Protein AF-R7B626-F1 (afdb_monomer_lite)

Structure (mmCIF, N/CA/C/O backbone):
data_AF-R7B626-F1
#
_entry.id   AF-R7B626-F1
#
loop_
_atom_site.group_PDB
_atom_site.id
_atom_site.type_symbol
_atom_site.label_atom_id
_atom_site.label_alt_id
_atom_site.label_comp_id
_atom_site.label_asym_id
_atom_site.label_entity_id
_atom_site.label_seq_id
_atom_site.pdbx_PDB_ins_code
_atom_site.Cartn_x
_atom_site.Cartn_y
_atom_site.Cartn_z
_atom_site.occupancy
_atom_site.B_iso_or_equiv
_atom_site.auth_seq_id
_atom_site.auth_comp_id
_atom_site.auth_asym_id
_atom_site.auth_atom_id
_atom_site.pdbx_PDB_model_num
ATOM 1 N N . MET A 1 1 ? -6.787 -4.199 -9.554 1.00 74.00 1 MET A N 1
ATOM 2 C CA . MET A 1 1 ? -6.341 -5.009 -10.729 1.00 74.00 1 MET A CA 1
ATOM 3 C C . MET A 1 1 ? -7.216 -6.261 -10.854 1.00 74.00 1 MET A C 1
ATOM 5 O O . MET A 1 1 ? -7.495 -6.873 -9.833 1.00 74.00 1 MET A O 1
ATOM 9 N N . GLU A 1 2 ? -7.706 -6.619 -12.052 1.00 71.50 2 GLU A N 1
ATOM 10 C CA . GLU A 1 2 ? -8.735 -7.679 -12.205 1.00 71.50 2 GLU A CA 1
ATOM 11 C C . GLU A 1 2 ? -8.163 -9.111 -12.246 1.00 71.50 2 GLU A C 1
ATOM 13 O O . GLU A 1 2 ? -8.771 -10.020 -11.692 1.00 71.50 2 GLU A O 1
ATOM 18 N N . TYR A 1 3 ? -6.986 -9.310 -12.854 1.00 79.81 3 TYR A N 1
ATOM 19 C CA . TYR A 1 3 ? -6.334 -10.624 -12.971 1.00 79.81 3 TYR A CA 1
ATOM 20 C C . TYR A 1 3 ? -4.820 -10.512 -12.719 1.00 79.81 3 TYR A C 1
ATOM 22 O O . TYR A 1 3 ? -4.051 -10.476 -13.683 1.00 79.81 3 TYR A O 1
ATOM 30 N N . PRO A 1 4 ? -4.374 -10.410 -11.454 1.00 84.00 4 PRO A N 1
ATOM 31 C CA . PRO A 1 4 ? -2.948 -10.436 -11.132 1.00 84.00 4 PRO A CA 1
ATOM 32 C C . PRO A 1 4 ? -2.311 -11.787 -11.502 1.00 84.00 4 PRO A C 1
ATOM 34 O O . PRO A 1 4 ? -2.936 -12.841 -11.367 1.00 84.00 4 PRO A O 1
ATOM 37 N N . VAL A 1 5 ? -1.061 -11.760 -11.970 1.00 86.81 5 VAL A N 1
ATOM 38 C CA . VAL A 1 5 ? -0.259 -12.950 -12.301 1.00 86.81 5 VAL A CA 1
ATOM 39 C C . VAL A 1 5 ? 0.567 -13.392 -11.098 1.00 86.81 5 VAL A C 1
ATOM 41 O O . VAL A 1 5 ? 0.689 -14.593 -10.852 1.00 86.81 5 VAL A O 1
ATOM 44 N N . TYR A 1 6 ? 1.137 -12.439 -10.355 1.00 89.56 6 TYR A N 1
ATOM 45 C CA . TYR A 1 6 ? 2.066 -12.715 -9.254 1.00 89.56 6 TYR A CA 1
ATOM 46 C C . TYR A 1 6 ? 1.471 -12.465 -7.865 1.00 89.56 6 TYR A C 1
ATOM 48 O O . TYR A 1 6 ? 2.132 -12.719 -6.861 1.00 89.56 6 TYR A O 1
ATOM 56 N N . LEU A 1 7 ? 0.253 -11.937 -7.786 1.00 89.75 7 LEU A N 1
ATOM 57 C CA . LEU A 1 7 ? -0.457 -11.707 -6.532 1.00 89.75 7 LEU A CA 1
ATOM 58 C C . LEU A 1 7 ? -1.731 -12.547 -6.497 1.00 89.75 7 LEU A C 1
ATOM 60 O O . LEU A 1 7 ? -2.385 -12.738 -7.519 1.00 89.75 7 LEU A O 1
ATOM 64 N N . ASP A 1 8 ? -2.120 -13.019 -5.312 1.00 85.81 8 ASP A N 1
ATOM 65 C CA . ASP A 1 8 ? -3.484 -13.503 -5.120 1.00 85.81 8 ASP A CA 1
ATOM 66 C C . ASP A 1 8 ? -4.467 -12.323 -5.006 1.00 85.81 8 ASP A C 1
ATOM 68 O O . ASP A 1 8 ? -4.088 -11.172 -4.759 1.00 85.81 8 ASP A O 1
ATOM 72 N N . GLN A 1 9 ? -5.761 -12.600 -5.193 1.00 83.25 9 GLN A N 1
ATOM 73 C CA . GLN A 1 9 ? -6.781 -11.549 -5.185 1.00 83.25 9 GLN A CA 1
ATOM 74 C C . GLN A 1 9 ? -6.836 -10.807 -3.841 1.00 83.25 9 GLN A C 1
ATOM 76 O O . GLN A 1 9 ? -7.079 -9.604 -3.805 1.00 83.25 9 GLN A O 1
ATOM 81 N N . LYS A 1 10 ? -6.590 -11.521 -2.735 1.00 84.44 10 LYS A N 1
ATOM 82 C CA . LYS A 1 10 ? -6.621 -10.960 -1.380 1.00 84.44 10 LYS A CA 1
ATOM 83 C C . LYS A 1 10 ? -5.509 -9.925 -1.194 1.00 84.44 10 LYS A C 1
ATOM 85 O O . LYS A 1 10 ? -5.777 -8.820 -0.734 1.00 84.44 10 LYS A O 1
ATOM 90 N N . THR A 1 11 ? -4.285 -10.279 -1.567 1.00 85.06 11 THR A N 1
ATOM 91 C CA . THR A 1 11 ? -3.092 -9.430 -1.482 1.00 85.06 11 THR A CA 1
ATOM 92 C C . THR A 1 11 ? -3.218 -8.254 -2.438 1.00 85.06 11 THR A C 1
ATOM 94 O O . THR A 1 11 ? -2.954 -7.123 -2.042 1.00 85.06 11 THR A O 1
ATOM 97 N N . SER A 1 12 ? -3.696 -8.484 -3.666 1.00 87.38 12 SER A N 1
ATOM 98 C CA . SER A 1 12 ? -3.909 -7.398 -4.628 1.00 87.38 12 SER A CA 1
ATOM 99 C C . SER A 1 12 ? -4.905 -6.358 -4.108 1.00 87.38 12 SER A C 1
ATOM 101 O O . SER A 1 12 ? -4.602 -5.168 -4.127 1.00 87.38 12 SER A O 1
ATOM 103 N N . SER A 1 13 ? -6.052 -6.788 -3.570 1.00 83.75 13 SER A N 1
ATOM 104 C CA . SER A 1 13 ? -7.040 -5.866 -2.994 1.00 83.75 13 SER A CA 1
ATOM 105 C C . SER A 1 13 ? -6.537 -5.150 -1.738 1.00 83.75 13 SER A C 1
ATOM 107 O O . SER A 1 13 ? -6.860 -3.984 -1.539 1.00 83.75 13 SER A O 1
ATOM 109 N N . ALA A 1 14 ? -5.740 -5.812 -0.895 1.00 84.94 14 ALA A N 1
ATOM 110 C CA . ALA A 1 14 ? -5.172 -5.183 0.297 1.00 84.94 14 ALA A CA 1
ATOM 111 C C . ALA A 1 14 ? -4.177 -4.058 -0.044 1.00 84.94 14 ALA A C 1
ATOM 113 O O . ALA A 1 14 ? -4.107 -3.062 0.671 1.00 84.94 14 ALA A O 1
ATOM 114 N N . LEU A 1 15 ? -3.435 -4.206 -1.145 1.00 87.12 15 LEU A N 1
ATOM 115 C CA . LEU A 1 15 ? -2.397 -3.263 -1.567 1.00 87.12 15 LEU A CA 1
ATOM 116 C C . LEU A 1 15 ? -2.894 -2.166 -2.521 1.00 87.12 15 LEU A C 1
ATOM 118 O O . LEU A 1 15 ? -2.132 -1.256 -2.835 1.00 87.12 15 LEU A O 1
ATOM 122 N N . GLU A 1 16 ? -4.144 -2.218 -2.984 1.00 85.31 16 GLU A N 1
ATOM 123 C CA . GLU A 1 16 ? -4.683 -1.277 -3.984 1.00 85.31 16 GLU A CA 1
ATOM 124 C C . GLU A 1 16 ? -4.713 0.184 -3.494 1.00 85.31 16 GLU A C 1
ATOM 126 O O . GLU A 1 16 ? -4.602 1.110 -4.294 1.00 85.31 16 GLU A O 1
ATOM 131 N N . PHE A 1 17 ? -4.811 0.400 -2.178 1.00 81.19 17 PHE A N 1
ATOM 132 C CA . PHE A 1 17 ? -4.811 1.737 -1.565 1.00 81.19 17 PHE A CA 1
ATOM 133 C C . PHE A 1 17 ? -3.463 2.139 -0.954 1.00 81.19 17 PHE A C 1
ATOM 135 O O . PHE A 1 17 ? -3.308 3.270 -0.489 1.00 81.19 17 PHE A O 1
ATOM 142 N N . GLU A 1 18 ? -2.488 1.231 -0.938 1.00 85.00 18 GLU A N 1
ATOM 143 C CA . GLU A 1 18 ? -1.123 1.548 -0.536 1.00 85.00 18 GLU A CA 1
ATOM 144 C C . GLU A 1 18 ? -0.355 2.093 -1.746 1.00 85.00 18 GLU A C 1
ATOM 146 O O . GLU A 1 18 ? -0.545 1.660 -2.879 1.00 85.00 18 GLU A O 1
ATOM 151 N N . ALA A 1 19 ? 0.543 3.047 -1.515 1.00 85.50 19 ALA A N 1
ATOM 152 C CA . ALA A 1 19 ? 1.472 3.530 -2.527 1.00 85.50 19 ALA A CA 1
ATOM 153 C C . ALA A 1 19 ? 2.897 3.441 -1.985 1.00 85.50 19 ALA A C 1
ATOM 155 O O . ALA A 1 19 ? 3.141 3.695 -0.802 1.00 85.50 19 ALA A O 1
ATOM 156 N N . LEU A 1 20 ? 3.862 3.136 -2.855 1.00 87.50 20 LEU A N 1
ATOM 157 C CA . LEU A 1 20 ? 5.262 3.244 -2.459 1.00 87.50 20 LEU A CA 1
ATOM 158 C C . LEU A 1 20 ? 5.612 4.696 -2.152 1.00 87.50 20 LEU A C 1
ATOM 160 O O . LEU A 1 20 ? 5.227 5.619 -2.872 1.00 87.50 20 LEU A O 1
ATOM 164 N N . SER A 1 21 ? 6.437 4.893 -1.123 1.00 88.25 21 SER A N 1
ATOM 165 C CA . SER A 1 21 ? 7.027 6.207 -0.885 1.00 88.25 21 SER A CA 1
ATOM 166 C C . SER A 1 21 ? 7.795 6.686 -2.122 1.00 88.25 21 SER A C 1
ATOM 168 O O . SER A 1 21 ? 8.499 5.915 -2.783 1.00 88.25 21 SER A O 1
ATOM 170 N N . ASP A 1 22 ? 7.725 7.988 -2.396 1.00 88.50 22 ASP A N 1
ATOM 171 C CA . ASP A 1 22 ? 8.439 8.633 -3.502 1.00 88.50 22 ASP A CA 1
ATOM 172 C C . ASP A 1 22 ? 9.925 8.247 -3.557 1.00 88.50 22 ASP A C 1
ATOM 174 O O . ASP A 1 22 ? 10.489 7.985 -4.621 1.00 88.50 22 ASP A O 1
ATOM 178 N N . GLY A 1 23 ? 10.563 8.196 -2.384 1.00 88.62 23 GLY A N 1
ATOM 179 C CA . GLY A 1 23 ? 11.963 7.816 -2.248 1.00 88.62 23 GLY A CA 1
ATOM 180 C C . GLY A 1 23 ? 12.225 6.373 -2.677 1.00 88.62 23 GLY A C 1
ATOM 181 O O . GLY A 1 23 ? 13.192 6.128 -3.401 1.00 88.62 23 GLY A O 1
ATOM 182 N N . ALA A 1 24 ? 11.363 5.435 -2.275 1.00 89.81 24 ALA A N 1
ATOM 183 C CA . ALA A 1 24 ? 11.472 4.031 -2.662 1.00 89.81 24 ALA A CA 1
ATOM 184 C C . ALA A 1 24 ? 11.232 3.845 -4.166 1.00 89.81 24 ALA A C 1
ATOM 186 O O . ALA A 1 24 ? 12.047 3.211 -4.836 1.00 89.81 24 ALA A O 1
ATOM 187 N N . ALA A 1 25 ? 10.192 4.477 -4.716 1.00 93.31 25 ALA A N 1
ATOM 188 C CA . ALA A 1 25 ? 9.870 4.408 -6.138 1.00 93.31 25 ALA A CA 1
ATOM 189 C C . ALA A 1 25 ? 11.007 4.957 -7.023 1.00 93.31 25 ALA A C 1
ATOM 191 O O . ALA A 1 25 ? 11.423 4.305 -7.985 1.00 93.31 25 ALA A O 1
ATOM 192 N N . ILE A 1 26 ? 11.578 6.120 -6.670 1.00 92.19 26 ILE A N 1
ATOM 193 C CA . ILE A 1 26 ? 12.744 6.681 -7.377 1.00 92.19 26 ILE A CA 1
ATOM 194 C C . ILE A 1 26 ? 13.951 5.750 -7.264 1.00 92.19 26 ILE A C 1
ATOM 196 O O . ILE A 1 26 ? 14.670 5.543 -8.246 1.00 92.19 26 ILE A O 1
ATOM 200 N N . TYR A 1 27 ? 14.221 5.234 -6.063 1.00 91.88 27 TYR A N 1
ATOM 201 C CA . TYR A 1 27 ? 15.372 4.369 -5.837 1.00 91.88 27 TYR A CA 1
ATOM 202 C C . TYR A 1 27 ? 15.273 3.095 -6.682 1.00 91.88 27 TYR A C 1
ATOM 204 O O . TYR A 1 27 ? 16.246 2.750 -7.354 1.00 91.88 27 TYR A O 1
ATOM 212 N N . LEU A 1 28 ? 14.102 2.449 -6.719 1.00 93.12 28 LEU A N 1
ATOM 213 C CA . LEU A 1 28 ? 13.846 1.271 -7.550 1.00 93.12 28 LEU A CA 1
ATOM 214 C C . LEU A 1 28 ? 14.061 1.555 -9.031 1.00 93.12 28 LEU A C 1
ATOM 216 O O . LEU A 1 28 ? 14.835 0.851 -9.678 1.00 93.12 28 LEU A O 1
ATOM 220 N N . ALA A 1 29 ? 13.445 2.619 -9.553 1.00 95.12 29 ALA A N 1
ATOM 221 C CA . ALA A 1 29 ? 13.584 2.993 -10.956 1.00 95.12 29 ALA A CA 1
ATOM 222 C C . ALA A 1 29 ? 15.058 3.229 -11.336 1.00 95.12 29 ALA A C 1
ATOM 224 O O . ALA A 1 29 ? 15.533 2.751 -12.367 1.00 95.12 29 ALA A O 1
ATOM 225 N N . ARG A 1 30 ? 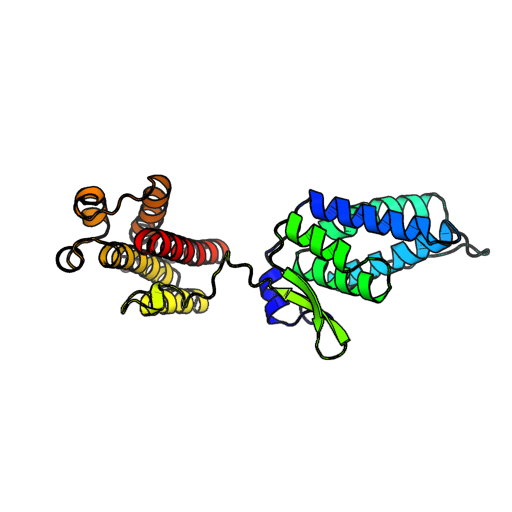15.818 3.918 -10.472 1.00 93.56 30 ARG A N 1
ATOM 226 C CA . ARG A 1 30 ? 17.250 4.178 -10.687 1.00 93.56 30 ARG A CA 1
ATOM 227 C C . ARG A 1 30 ? 18.100 2.920 -10.588 1.00 93.56 30 ARG A C 1
ATOM 229 O O . ARG A 1 30 ? 19.002 2.750 -11.404 1.00 93.56 30 ARG A O 1
ATOM 236 N N . LYS A 1 31 ? 17.830 2.054 -9.610 1.00 92.88 31 LYS A N 1
ATOM 237 C CA . LYS A 1 31 ? 18.545 0.787 -9.441 1.00 92.88 31 LYS A CA 1
ATOM 238 C C . LYS A 1 31 ? 18.338 -0.107 -10.657 1.00 92.88 31 LYS A C 1
ATOM 240 O O . LYS A 1 31 ? 19.312 -0.558 -11.246 1.00 92.88 31 LYS A O 1
ATOM 245 N N . LEU A 1 32 ? 17.092 -0.254 -11.095 1.00 95.19 32 LEU A N 1
ATOM 246 C CA . LEU A 1 32 ? 16.732 -1.008 -12.288 1.00 95.19 32 LEU A CA 1
ATOM 247 C C . LEU A 1 32 ? 17.399 -0.439 -13.550 1.00 95.19 32 LEU A C 1
ATOM 249 O O . LEU A 1 32 ? 18.033 -1.170 -14.310 1.00 95.19 32 LEU A O 1
ATOM 253 N N . ALA A 1 33 ? 17.345 0.882 -13.747 1.00 95.12 33 ALA A N 1
ATOM 254 C CA . ALA A 1 33 ? 18.009 1.536 -14.874 1.00 95.12 33 ALA A CA 1
ATOM 255 C C . ALA A 1 33 ? 19.534 1.327 -14.857 1.00 95.12 33 ALA A C 1
ATOM 257 O O . ALA A 1 33 ? 20.139 1.127 -15.916 1.00 95.12 33 ALA A O 1
ATOM 258 N N . ALA A 1 34 ? 20.155 1.352 -13.674 1.00 93.75 34 ALA A N 1
ATOM 259 C CA . ALA A 1 34 ? 21.578 1.086 -13.504 1.00 93.75 34 ALA A CA 1
ATOM 260 C C . ALA A 1 34 ? 21.920 -0.375 -13.833 1.00 93.75 34 ALA A C 1
ATOM 262 O O . ALA A 1 34 ? 22.860 -0.605 -14.595 1.00 93.75 34 ALA A O 1
ATOM 263 N N . THR A 1 35 ? 21.133 -1.345 -13.352 1.00 94.31 35 THR A N 1
ATOM 264 C CA . THR A 1 35 ? 21.308 -2.772 -13.670 1.00 94.31 35 THR A CA 1
ATOM 265 C C . THR A 1 35 ? 21.212 -3.023 -15.170 1.00 94.31 35 THR A C 1
ATOM 267 O O . THR A 1 35 ? 22.110 -3.634 -15.757 1.00 94.31 35 THR A O 1
ATOM 270 N N . ILE A 1 36 ? 20.174 -2.489 -15.823 1.00 95.81 36 ILE A N 1
ATOM 271 C CA . ILE A 1 36 ? 19.988 -2.618 -17.273 1.00 95.81 36 ILE A CA 1
ATOM 272 C C . ILE A 1 36 ? 21.184 -2.021 -18.014 1.00 95.81 36 ILE A C 1
ATOM 274 O O . ILE A 1 36 ? 21.704 -2.640 -18.940 1.00 95.81 36 ILE A O 1
ATOM 278 N N . SER A 1 37 ? 21.642 -0.836 -17.609 1.00 93.19 37 SER A N 1
ATOM 279 C CA . SER A 1 37 ? 22.765 -0.156 -18.264 1.00 93.19 37 SER A CA 1
ATOM 280 C C . SER A 1 37 ? 24.080 -0.920 -18.090 1.00 93.19 37 SER A C 1
ATOM 282 O O . SER A 1 37 ? 24.839 -1.042 -19.044 1.00 93.19 37 SER A O 1
ATOM 284 N N . ALA A 1 38 ? 24.332 -1.477 -16.903 1.00 92.88 38 ALA A N 1
ATOM 285 C CA . ALA A 1 38 ? 25.552 -2.222 -16.597 1.00 92.88 38 ALA A CA 1
ATOM 286 C C . ALA A 1 38 ? 25.628 -3.583 -17.307 1.00 92.88 38 ALA A C 1
ATOM 288 O O . ALA A 1 38 ? 26.716 -4.054 -17.629 1.00 92.88 38 ALA A O 1
ATOM 289 N N . THR A 1 39 ? 24.481 -4.221 -17.544 1.00 93.38 39 THR A N 1
ATOM 290 C CA . THR A 1 39 ? 24.407 -5.575 -18.120 1.00 93.38 39 THR A CA 1
ATOM 291 C C . THR A 1 39 ? 24.089 -5.589 -19.616 1.00 93.38 39 THR A C 1
ATOM 293 O O . THR A 1 39 ? 24.114 -6.647 -20.242 1.00 93.38 39 THR A O 1
ATOM 296 N N . SER A 1 40 ? 23.775 -4.439 -20.216 1.00 94.38 40 SER A N 1
ATOM 297 C CA . SER A 1 40 ? 23.480 -4.346 -21.648 1.00 94.38 40 SER A CA 1
ATOM 298 C C . SER A 1 40 ? 24.747 -4.185 -22.481 1.00 94.38 40 SER A C 1
ATOM 300 O O . SER A 1 40 ? 25.622 -3.388 -22.165 1.00 94.38 40 SER A O 1
ATOM 302 N N . SER A 1 41 ? 24.811 -4.891 -23.611 1.00 92.50 41 SER A N 1
ATOM 303 C CA . SER A 1 41 ? 25.940 -4.813 -24.550 1.00 92.50 41 SER A CA 1
ATOM 304 C C . SER A 1 41 ? 25.994 -3.506 -25.350 1.00 92.50 41 SER A C 1
ATOM 306 O O . SER A 1 41 ? 27.030 -3.171 -25.919 1.00 92.50 41 SER A O 1
ATOM 308 N N . SER A 1 42 ? 24.881 -2.773 -25.422 1.00 93.31 42 SER A N 1
ATOM 309 C CA . SER A 1 42 ? 24.778 -1.483 -26.101 1.00 93.31 42 SER A CA 1
ATOM 310 C C . SER A 1 42 ? 23.617 -0.656 -25.550 1.00 93.31 42 SER A C 1
ATOM 312 O O . SER A 1 42 ? 22.709 -1.189 -24.904 1.00 93.31 42 SER A O 1
ATOM 314 N N . VAL A 1 43 ? 23.603 0.638 -25.879 1.00 91.94 43 VAL A N 1
ATOM 315 C CA . VAL A 1 43 ? 22.491 1.547 -25.553 1.00 91.94 43 VAL A CA 1
ATOM 316 C C . VAL A 1 43 ? 21.175 1.048 -26.158 1.00 91.94 43 VAL A C 1
ATOM 318 O O . VAL A 1 43 ? 20.149 1.059 -25.487 1.00 91.94 43 VAL A O 1
ATOM 321 N N . TYR A 1 44 ? 21.198 0.501 -27.376 1.00 94.00 44 TYR A N 1
ATOM 322 C CA . TYR A 1 44 ? 20.005 -0.061 -28.020 1.00 94.00 44 TYR A CA 1
ATOM 323 C C . TYR A 1 44 ? 19.499 -1.335 -27.329 1.00 94.00 44 TYR A C 1
ATOM 325 O O . TYR A 1 44 ? 18.294 -1.580 -27.267 1.00 94.00 44 TYR A O 1
ATOM 333 N N . SER A 1 45 ? 20.400 -2.152 -26.774 1.00 93.00 45 SER A N 1
ATOM 334 C CA . SER A 1 45 ? 20.005 -3.294 -25.943 1.00 93.00 45 SER A CA 1
ATOM 335 C C . SER A 1 45 ? 19.366 -2.840 -24.630 1.00 93.00 45 SER A C 1
ATOM 337 O O . SER A 1 45 ? 18.355 -3.410 -24.222 1.00 93.00 45 SER A O 1
ATOM 339 N N . ALA A 1 46 ? 19.921 -1.803 -23.996 1.00 95.12 46 ALA A N 1
ATOM 340 C CA . ALA A 1 46 ? 19.341 -1.207 -22.797 1.00 95.12 46 ALA A CA 1
ATOM 341 C C . ALA A 1 46 ? 17.951 -0.619 -23.083 1.00 95.12 46 ALA A C 1
ATOM 343 O O . ALA A 1 46 ? 17.020 -0.856 -22.316 1.00 95.12 46 ALA A O 1
ATOM 344 N N . LEU A 1 47 ? 17.791 0.073 -24.216 1.00 96.44 47 LEU A N 1
ATOM 345 C CA . LEU A 1 47 ? 16.521 0.652 -24.654 1.00 96.44 47 LEU A CA 1
ATOM 346 C C . LEU A 1 47 ? 15.430 -0.410 -24.810 1.00 96.44 47 LEU A C 1
ATOM 348 O O . LEU A 1 47 ? 14.355 -0.274 -24.238 1.00 96.44 47 LEU A O 1
ATOM 352 N N . ARG A 1 48 ? 15.720 -1.511 -25.518 1.00 95.12 48 ARG A N 1
ATOM 353 C CA . ARG A 1 48 ? 14.757 -2.611 -25.703 1.00 95.12 48 ARG A CA 1
ATOM 354 C C . ARG A 1 48 ? 14.305 -3.225 -24.377 1.00 95.12 48 ARG A C 1
ATOM 356 O O . ARG A 1 48 ? 13.127 -3.538 -24.223 1.00 95.12 48 ARG A O 1
ATOM 363 N N . ARG A 1 49 ? 15.223 -3.384 -23.418 1.00 96.12 49 ARG A N 1
ATOM 364 C CA . ARG A 1 49 ? 14.907 -3.896 -22.072 1.00 96.12 49 ARG A CA 1
ATOM 365 C C . ARG A 1 49 ? 14.046 -2.909 -21.288 1.00 96.12 49 ARG A C 1
ATOM 367 O O . ARG A 1 49 ? 13.036 -3.317 -20.725 1.00 96.12 49 ARG A O 1
ATOM 374 N N . LYS A 1 50 ? 14.376 -1.613 -21.330 1.00 96.75 50 LYS A N 1
ATOM 375 C CA . LYS A 1 50 ? 13.550 -0.553 -20.730 1.00 96.75 50 LYS A CA 1
ATOM 376 C C . LYS A 1 50 ? 12.144 -0.526 -21.328 1.00 96.75 50 LYS A C 1
ATOM 378 O O . LYS A 1 50 ? 11.181 -0.528 -20.572 1.00 96.75 50 LYS A O 1
ATOM 383 N N . ASN A 1 51 ? 12.024 -0.585 -22.656 1.00 96.75 51 ASN A N 1
ATOM 384 C CA . ASN A 1 51 ? 10.736 -0.618 -23.350 1.00 96.75 51 ASN A CA 1
ATOM 385 C C . ASN A 1 51 ? 9.891 -1.836 -22.947 1.00 96.75 51 ASN A C 1
ATOM 387 O O . ASN A 1 51 ? 8.699 -1.705 -22.705 1.00 96.75 51 ASN A O 1
ATOM 391 N N . ARG A 1 52 ? 10.509 -3.019 -22.820 1.00 96.38 52 ARG A N 1
ATOM 392 C CA . ARG A 1 52 ? 9.814 -4.229 -22.357 1.00 96.38 52 ARG A CA 1
ATOM 393 C C . ARG A 1 52 ? 9.166 -4.022 -20.983 1.00 96.38 52 ARG A C 1
ATOM 395 O O . ARG A 1 52 ? 8.000 -4.349 -20.817 1.00 96.38 52 ARG A O 1
ATOM 402 N N . ILE A 1 53 ? 9.908 -3.470 -20.025 1.00 97.12 53 ILE A N 1
ATOM 403 C CA . ILE A 1 53 ? 9.411 -3.249 -18.658 1.00 97.12 53 ILE A CA 1
ATOM 404 C C . ILE A 1 53 ? 8.390 -2.099 -18.622 1.00 97.12 53 ILE A C 1
ATOM 406 O O . ILE A 1 53 ? 7.394 -2.192 -17.912 1.00 97.12 53 ILE A O 1
ATOM 410 N N . LEU A 1 54 ? 8.589 -1.037 -19.413 1.00 96.50 54 LEU A N 1
ATOM 411 C CA . LEU A 1 54 ? 7.597 0.036 -19.563 1.00 96.50 54 LEU A CA 1
ATOM 412 C C . LEU A 1 54 ? 6.271 -0.494 -20.101 1.00 96.50 54 LEU A C 1
ATOM 414 O O . LEU A 1 54 ? 5.225 -0.188 -19.542 1.00 96.50 54 LEU A O 1
ATOM 418 N N . ASN A 1 55 ? 6.317 -1.332 -21.134 1.00 96.12 55 ASN A N 1
ATOM 419 C CA . ASN A 1 55 ? 5.118 -1.953 -21.680 1.00 96.12 55 ASN A CA 1
ATOM 420 C C . ASN A 1 55 ? 4.431 -2.867 -20.671 1.00 96.12 55 ASN A C 1
ATOM 422 O O . ASN A 1 55 ? 3.209 -2.866 -20.621 1.00 96.12 55 ASN A O 1
ATOM 426 N N . GLU A 1 56 ? 5.184 -3.587 -19.838 1.00 95.88 56 GLU A N 1
ATOM 427 C CA . GLU A 1 56 ? 4.599 -4.355 -18.736 1.00 95.88 56 GLU A CA 1
ATOM 428 C C . GLU A 1 56 ? 3.856 -3.441 -17.750 1.00 95.88 56 GLU A C 1
ATOM 430 O O . GLU A 1 56 ? 2.708 -3.694 -17.402 1.00 95.88 56 GLU A O 1
ATOM 435 N N . SER A 1 57 ? 4.466 -2.313 -17.372 1.00 95.25 57 SER A N 1
ATOM 436 C CA . SER A 1 57 ? 3.817 -1.300 -16.532 1.00 95.25 57 SER A CA 1
ATOM 437 C C . SER A 1 57 ? 2.552 -0.721 -17.182 1.00 95.25 57 SER A C 1
ATOM 439 O O . SER A 1 57 ? 1.554 -0.504 -16.496 1.00 95.25 57 SER A O 1
ATOM 441 N N . PHE A 1 58 ? 2.558 -0.491 -18.499 1.00 94.00 58 PHE A N 1
ATOM 442 C CA . PHE A 1 58 ? 1.370 -0.047 -19.232 1.00 94.00 58 PHE A CA 1
ATOM 443 C C . PHE A 1 58 ? 0.272 -1.111 -19.230 1.00 94.00 58 PHE A C 1
ATOM 445 O O . PHE A 1 58 ? -0.875 -0.781 -18.945 1.00 94.00 58 PHE A O 1
ATOM 452 N N . LEU A 1 59 ? 0.613 -2.381 -19.457 1.00 93.25 59 LEU A N 1
ATOM 453 C CA . LEU A 1 59 ? -0.347 -3.487 -19.417 1.00 93.25 59 LEU A CA 1
ATOM 454 C C . LEU A 1 59 ? -0.997 -3.633 -18.037 1.00 93.25 59 LEU A C 1
ATOM 456 O O . LEU A 1 59 ? -2.218 -3.737 -17.960 1.00 93.25 59 LEU A O 1
ATOM 460 N N . ILE A 1 60 ? -0.211 -3.550 -16.959 1.00 93.12 60 ILE A N 1
ATOM 461 C CA . ILE A 1 60 ? -0.714 -3.586 -15.574 1.00 93.12 60 ILE A CA 1
ATOM 462 C C . ILE A 1 60 ? -1.751 -2.474 -15.322 1.00 93.12 60 ILE A C 1
ATOM 464 O O . ILE A 1 60 ? -2.738 -2.687 -14.618 1.00 93.12 60 ILE A O 1
ATOM 468 N N . LYS A 1 61 ? -1.569 -1.300 -15.940 1.00 90.50 61 LYS A N 1
ATOM 469 C CA . LYS A 1 61 ? -2.491 -0.154 -15.853 1.00 90.50 61 LYS A CA 1
ATOM 470 C C . LYS A 1 61 ? -3.625 -0.174 -16.888 1.00 90.50 61 LYS A C 1
ATOM 472 O O . LYS A 1 61 ? -4.399 0.779 -16.945 1.00 90.50 61 LYS A O 1
ATOM 477 N N . ASN A 1 62 ? -3.738 -1.220 -17.712 1.00 90.06 62 ASN A N 1
ATOM 478 C CA . ASN A 1 62 ? -4.640 -1.276 -18.871 1.00 90.06 62 ASN A CA 1
ATOM 479 C C . ASN A 1 62 ? -4.435 -0.125 -19.882 1.00 90.06 62 ASN A C 1
ATOM 481 O O . ASN A 1 62 ? -5.373 0.328 -20.541 1.00 90.06 62 ASN A O 1
ATOM 485 N N . GLU A 1 63 ? -3.203 0.358 -20.019 1.00 92.12 63 GLU A N 1
ATOM 486 C CA . GLU A 1 63 ? -2.804 1.356 -21.009 1.00 92.12 63 GLU A CA 1
ATOM 487 C C . GLU A 1 63 ? -2.335 0.695 -22.316 1.00 92.12 63 GLU A C 1
ATOM 489 O O . GLU A 1 63 ? -2.000 -0.489 -22.380 1.00 92.12 63 GLU A O 1
ATOM 494 N N . SER A 1 64 ? -2.303 1.478 -23.397 1.00 92.94 64 SER A N 1
ATOM 495 C CA . SER A 1 64 ? -1.754 1.009 -24.672 1.00 92.94 64 SER A CA 1
ATOM 496 C C . SER A 1 64 ? -0.238 0.852 -24.585 1.00 92.94 64 SER A C 1
ATOM 498 O O . SER A 1 64 ? 0.456 1.746 -24.103 1.00 92.94 64 SER A O 1
ATOM 500 N N . ILE A 1 65 ? 0.278 -0.263 -25.103 1.00 94.12 65 ILE A N 1
ATOM 501 C CA . ILE A 1 65 ? 1.722 -0.489 -25.193 1.00 94.12 65 ILE A CA 1
ATOM 502 C C . ILE A 1 65 ? 2.381 0.476 -26.181 1.00 94.12 65 ILE A C 1
ATOM 504 O O . ILE A 1 65 ? 1.771 0.914 -27.159 1.00 94.12 65 ILE A O 1
ATOM 508 N N . TYR A 1 66 ? 3.663 0.736 -25.960 1.00 94.81 66 TYR A N 1
ATOM 509 C CA . TYR A 1 66 ? 4.512 1.473 -26.876 1.00 94.81 66 TYR A CA 1
ATOM 510 C C . TYR A 1 66 ? 5.250 0.516 -27.821 1.00 94.81 66 TYR A C 1
ATOM 512 O O . TYR A 1 66 ? 5.951 -0.412 -27.397 1.00 94.81 66 TYR A O 1
ATOM 520 N N . VAL A 1 67 ? 5.090 0.728 -29.126 1.00 93.88 67 VAL A N 1
ATOM 521 C CA . VAL A 1 67 ? 5.807 -0.039 -30.149 1.00 93.88 67 VAL A CA 1
ATOM 522 C C . VAL A 1 67 ? 7.095 0.697 -30.479 1.00 93.88 67 VAL A C 1
ATOM 524 O O . VAL A 1 67 ? 7.071 1.791 -31.030 1.00 93.88 67 VAL A O 1
ATOM 527 N N . LEU A 1 68 ? 8.222 0.078 -30.139 1.00 92.94 68 LEU A N 1
ATOM 528 C CA . LEU A 1 68 ? 9.536 0.637 -30.416 1.00 92.94 68 LEU A CA 1
ATOM 529 C C . LEU A 1 68 ? 9.893 0.424 -31.895 1.00 92.94 68 LEU A C 1
ATOM 531 O O . LEU A 1 68 ? 10.160 -0.705 -32.314 1.00 92.94 68 LEU A O 1
ATOM 535 N N . GLU A 1 69 ? 9.904 1.504 -32.673 1.00 91.38 69 GLU A N 1
ATOM 536 C CA . GLU A 1 69 ? 10.235 1.480 -34.099 1.00 91.38 69 GLU A CA 1
ATOM 537 C C . GLU A 1 69 ? 11.722 1.782 -34.325 1.00 91.38 69 GLU A C 1
ATOM 539 O O . GLU A 1 69 ? 12.250 2.798 -33.874 1.00 91.38 69 GLU A O 1
ATOM 544 N N . SER A 1 70 ? 12.411 0.877 -35.020 1.00 91.50 70 SER A N 1
ATOM 545 C CA . SER A 1 70 ? 13.807 1.058 -35.421 1.00 91.50 70 SER A CA 1
ATOM 546 C C . SER A 1 70 ? 13.913 1.600 -36.839 1.00 91.50 70 SER A C 1
ATOM 548 O O . SER A 1 70 ? 13.041 1.360 -37.678 1.00 91.50 70 SER A O 1
ATOM 550 N N . ASP A 1 71 ? 15.037 2.235 -37.151 1.00 90.12 71 ASP A N 1
ATOM 551 C CA . ASP A 1 71 ? 15.363 2.573 -38.531 1.00 90.12 71 ASP A CA 1
ATOM 552 C C . ASP A 1 71 ? 15.729 1.333 -39.380 1.00 90.12 71 ASP A C 1
ATOM 554 O O . ASP A 1 71 ? 15.684 0.182 -38.932 1.00 90.12 71 ASP A O 1
ATOM 558 N N . SER A 1 72 ? 16.107 1.563 -40.642 1.00 89.00 72 SER A N 1
ATOM 559 C CA . SER A 1 72 ? 16.484 0.499 -41.588 1.00 89.00 72 SER A CA 1
ATOM 560 C C . SER A 1 72 ? 17.729 -0.302 -41.185 1.00 89.00 72 SER A C 1
ATOM 562 O O . SER A 1 72 ? 17.993 -1.345 -41.783 1.00 89.00 72 SER A O 1
ATOM 564 N N . TRP A 1 73 ? 18.489 0.168 -40.197 1.00 86.38 73 TRP A N 1
ATOM 565 C CA . TRP A 1 73 ? 19.688 -0.473 -39.663 1.00 86.38 73 TRP A CA 1
ATOM 566 C C . TRP A 1 73 ? 19.444 -1.112 -38.289 1.00 86.38 73 TRP A C 1
ATOM 568 O O . TRP A 1 73 ? 20.344 -1.748 -37.740 1.00 86.38 73 TRP A O 1
ATOM 578 N N . GLY A 1 74 ? 18.222 -1.011 -37.755 1.00 84.56 74 GLY A N 1
ATOM 579 C CA . GLY A 1 74 ? 17.879 -1.514 -36.427 1.00 84.56 74 GLY A CA 1
ATOM 580 C C . GLY A 1 74 ? 18.347 -0.599 -35.290 1.00 84.56 74 GLY A C 1
ATOM 581 O O . GLY A 1 74 ? 18.453 -1.057 -34.147 1.00 84.56 74 GLY A O 1
ATOM 582 N N . GLU A 1 75 ? 18.653 0.662 -35.601 1.00 90.62 75 GLU A N 1
ATOM 583 C CA . GLU A 1 75 ? 19.074 1.689 -34.653 1.00 90.62 75 GLU A CA 1
ATOM 584 C C . GLU A 1 75 ? 17.898 2.563 -34.199 1.00 90.62 75 GLU A C 1
ATOM 586 O O . GLU A 1 75 ? 16.816 2.555 -34.792 1.00 90.62 75 GLU A O 1
ATOM 591 N N . TYR A 1 76 ? 18.119 3.309 -33.115 1.00 94.19 76 TYR A N 1
ATOM 592 C CA . TYR A 1 76 ? 17.122 4.187 -32.506 1.00 94.19 76 TYR A CA 1
ATOM 593 C C . TYR A 1 76 ? 17.677 5.600 -32.380 1.00 94.19 76 TYR A C 1
ATOM 595 O O . TYR A 1 76 ? 18.866 5.782 -32.106 1.00 94.19 76 TYR A O 1
ATOM 603 N N . SER A 1 77 ? 16.813 6.599 -32.556 1.00 93.50 77 SER A N 1
ATOM 604 C CA . SER A 1 77 ? 17.218 7.998 -32.451 1.00 93.50 77 SER A CA 1
ATOM 605 C C . SER A 1 77 ? 17.606 8.373 -31.017 1.00 93.50 77 SER A C 1
ATOM 607 O O . SER A 1 77 ? 17.221 7.724 -30.039 1.00 93.50 77 SER A O 1
ATOM 609 N N . ALA A 1 78 ? 18.379 9.450 -30.877 1.00 92.69 78 ALA A N 1
ATOM 610 C CA . ALA A 1 78 ? 18.751 9.964 -29.563 1.00 92.69 78 ALA A CA 1
ATOM 611 C C . ALA A 1 78 ? 17.521 10.456 -28.781 1.00 92.69 78 ALA A C 1
ATOM 613 O O . ALA A 1 78 ? 17.464 10.310 -27.560 1.00 92.69 78 ALA A O 1
ATOM 614 N N . GLU A 1 79 ? 16.530 11.001 -29.486 1.00 94.25 79 GLU A N 1
ATOM 615 C CA . GLU A 1 79 ? 15.250 11.437 -28.936 1.00 94.25 79 GLU A CA 1
ATOM 616 C C . GLU A 1 79 ? 14.475 10.260 -28.336 1.00 94.25 79 GLU A C 1
ATOM 618 O O . GLU A 1 79 ? 13.956 10.373 -27.225 1.00 94.25 79 GLU A O 1
ATOM 623 N N . GLU A 1 80 ? 14.469 9.117 -29.026 1.00 94.50 80 GLU A N 1
ATOM 624 C CA . GLU A 1 80 ? 13.802 7.895 -28.575 1.00 94.50 80 GLU A CA 1
ATOM 625 C C . GLU A 1 80 ? 14.402 7.383 -27.262 1.00 94.50 80 GLU A C 1
ATOM 627 O O . GLU A 1 80 ? 13.690 7.043 -26.313 1.00 94.50 80 GLU A O 1
ATOM 632 N N . ILE A 1 81 ? 15.736 7.384 -27.189 1.00 94.25 81 ILE A N 1
ATOM 633 C CA . ILE A 1 81 ? 16.487 6.978 -25.999 1.00 94.25 81 ILE A CA 1
ATOM 634 C C . ILE A 1 81 ? 16.203 7.932 -24.833 1.00 94.25 81 ILE A C 1
ATOM 636 O O . ILE A 1 81 ? 15.912 7.484 -23.723 1.00 94.25 81 ILE A O 1
ATOM 640 N N . ALA A 1 82 ? 16.248 9.244 -25.078 1.00 93.94 82 ALA A N 1
ATOM 641 C CA . ALA A 1 82 ? 16.023 10.256 -24.050 1.00 93.94 82 ALA A CA 1
ATOM 642 C C . ALA A 1 82 ? 14.588 10.228 -23.497 1.00 93.94 82 ALA A C 1
ATOM 644 O O . ALA A 1 82 ? 14.384 10.400 -22.289 1.00 93.94 82 ALA A O 1
ATOM 645 N N . TRP A 1 83 ? 13.594 9.994 -24.360 1.00 95.00 83 TRP A N 1
ATOM 646 C CA . TRP A 1 83 ? 12.204 9.833 -23.940 1.00 95.00 83 TRP A CA 1
ATOM 647 C C . TRP A 1 83 ? 12.046 8.610 -23.034 1.00 95.00 83 TRP A C 1
ATOM 649 O O . TRP A 1 83 ? 11.548 8.747 -21.914 1.00 95.00 83 TRP A O 1
ATOM 659 N N . HIS A 1 84 ? 12.564 7.450 -23.452 1.00 95.44 84 HIS A N 1
ATOM 660 C CA . HIS A 1 84 ? 12.521 6.230 -22.645 1.00 95.44 84 HIS A CA 1
ATOM 661 C C . HIS A 1 84 ? 13.183 6.419 -21.282 1.00 95.44 84 HIS A C 1
ATOM 663 O O . HIS A 1 84 ? 12.593 6.054 -20.270 1.00 95.44 84 HIS A O 1
ATOM 669 N N . ASP A 1 85 ? 14.369 7.027 -21.226 1.00 93.69 85 ASP A N 1
ATOM 670 C CA . ASP A 1 85 ? 15.071 7.286 -19.965 1.00 93.69 85 ASP A CA 1
ATOM 671 C C . ASP A 1 85 ? 14.262 8.181 -19.016 1.00 93.69 85 ASP A C 1
ATOM 673 O O . ASP A 1 85 ? 14.236 7.949 -17.803 1.00 93.69 85 ASP A O 1
ATOM 677 N N . SER A 1 86 ? 13.560 9.170 -19.570 1.00 91.81 86 SER A N 1
ATOM 678 C CA . SER A 1 86 ? 12.727 10.099 -18.803 1.00 91.81 86 SER A CA 1
ATOM 679 C C . SER A 1 86 ? 11.481 9.420 -18.232 1.00 91.81 86 SER A C 1
ATOM 681 O O . SER A 1 86 ? 11.155 9.608 -17.057 1.00 91.81 86 SER A O 1
ATOM 683 N N . VAL A 1 87 ? 10.795 8.606 -19.039 1.00 93.12 87 VAL A N 1
ATOM 684 C CA . VAL A 1 87 ? 9.599 7.869 -18.603 1.00 93.12 87 VAL A CA 1
ATOM 685 C C . VAL A 1 87 ? 9.978 6.780 -17.600 1.00 93.12 87 VAL A C 1
ATOM 687 O O . VAL A 1 87 ? 9.342 6.655 -16.552 1.00 93.12 87 VAL A O 1
ATOM 690 N N . PHE A 1 88 ? 11.064 6.048 -17.862 1.00 95.00 88 PHE A N 1
ATOM 691 C CA . PHE A 1 88 ? 11.540 4.961 -17.005 1.00 95.00 88 PHE A CA 1
ATOM 692 C C . PHE A 1 88 ? 11.830 5.421 -15.574 1.00 95.00 88 PHE A C 1
ATOM 694 O O . PHE A 1 88 ? 11.558 4.697 -14.619 1.00 95.00 88 PHE A O 1
ATOM 701 N N . GLY A 1 89 ? 12.318 6.653 -15.399 1.00 91.62 89 GLY A N 1
ATOM 702 C CA . GLY A 1 89 ? 12.572 7.233 -14.079 1.00 91.62 89 GLY A CA 1
ATOM 703 C C . GLY A 1 89 ? 11.338 7.349 -13.174 1.00 91.62 89 GLY A C 1
ATOM 704 O O . GLY A 1 89 ? 11.496 7.470 -11.961 1.00 91.62 89 GLY A O 1
ATOM 705 N N . ASN A 1 90 ? 10.126 7.289 -13.735 1.00 90.75 90 ASN A N 1
ATOM 706 C CA . ASN A 1 90 ? 8.864 7.378 -12.996 1.00 90.75 90 ASN A CA 1
ATOM 707 C C . ASN A 1 90 ? 8.058 6.073 -13.014 1.00 90.75 90 ASN A C 1
ATOM 709 O O . ASN A 1 90 ? 6.910 6.070 -12.575 1.00 90.75 90 ASN A O 1
ATOM 713 N N . ILE A 1 91 ? 8.642 4.967 -13.483 1.00 94.69 91 ILE A N 1
ATOM 714 C CA . ILE A 1 91 ? 7.901 3.723 -13.726 1.00 94.69 91 ILE A CA 1
ATOM 715 C C . ILE A 1 91 ? 7.183 3.184 -12.479 1.00 94.69 91 ILE A C 1
ATOM 717 O O . ILE A 1 91 ? 6.055 2.729 -12.589 1.00 94.69 91 ILE A O 1
ATOM 721 N N . PHE A 1 92 ? 7.780 3.318 -11.289 1.00 93.88 92 PHE A N 1
ATOM 722 C CA . PHE A 1 92 ? 7.164 2.897 -10.022 1.00 93.88 92 PHE A CA 1
ATOM 723 C C . PHE A 1 92 ? 6.326 3.983 -9.337 1.00 93.88 92 PHE A C 1
ATOM 725 O O . PHE A 1 92 ? 5.543 3.672 -8.454 1.00 93.88 92 PHE A O 1
ATOM 732 N N . ARG A 1 93 ? 6.488 5.259 -9.707 1.00 90.38 93 ARG A N 1
ATOM 733 C CA . ARG A 1 93 ? 5.769 6.374 -9.059 1.00 90.38 93 ARG A CA 1
ATOM 734 C C . ARG A 1 93 ? 4.306 6.462 -9.457 1.00 90.38 93 ARG A C 1
ATOM 736 O O . ARG A 1 93 ? 3.510 7.041 -8.732 1.00 90.38 93 ARG A O 1
ATOM 743 N N . ASN A 1 94 ? 3.984 5.926 -10.625 1.00 87.62 94 ASN A N 1
ATOM 744 C CA . ASN A 1 94 ? 2.643 5.970 -11.190 1.00 87.62 94 ASN A CA 1
ATOM 745 C C . ASN A 1 94 ? 1.855 4.684 -10.900 1.00 87.62 94 ASN A C 1
ATOM 747 O O . ASN A 1 94 ? 0.875 4.423 -11.591 1.00 87.62 94 ASN A O 1
ATOM 751 N N . LEU A 1 95 ? 2.321 3.869 -9.950 1.00 92.50 95 LEU A N 1
ATOM 752 C CA . LEU A 1 95 ? 1.739 2.579 -9.599 1.00 92.50 95 LEU A CA 1
ATOM 753 C C . LEU A 1 95 ? 1.316 2.592 -8.131 1.00 92.50 95 LEU A C 1
ATOM 755 O O . LEU A 1 95 ? 2.056 3.089 -7.276 1.00 92.50 95 LEU A O 1
ATOM 759 N N . ASP A 1 96 ? 0.151 2.012 -7.847 1.00 91.19 96 ASP A N 1
ATOM 760 C CA . ASP A 1 96 ? -0.184 1.585 -6.487 1.00 91.19 96 ASP A CA 1
ATOM 761 C C . ASP A 1 96 ? 0.719 0.411 -6.055 1.00 91.19 96 ASP A C 1
ATOM 763 O O . ASP A 1 96 ? 1.479 -0.152 -6.854 1.00 91.19 96 ASP A O 1
ATOM 767 N N . ALA A 1 97 ? 0.690 0.046 -4.776 1.00 91.88 97 ALA A N 1
ATOM 768 C CA . ALA A 1 97 ? 1.555 -0.996 -4.238 1.00 91.88 97 ALA A CA 1
ATOM 769 C C . ALA A 1 97 ? 1.261 -2.374 -4.844 1.00 91.88 97 ALA A C 1
ATOM 771 O O . ALA A 1 97 ? 2.202 -3.134 -5.074 1.00 91.88 97 ALA A O 1
ATOM 772 N N . SER A 1 98 ? 0.002 -2.686 -5.180 1.00 93.38 98 SER A N 1
ATOM 773 C CA . SER A 1 98 ? -0.343 -3.940 -5.862 1.00 93.38 98 SER A CA 1
ATOM 774 C C . SER A 1 98 ? 0.288 -3.996 -7.252 1.00 93.38 98 SER A C 1
ATOM 776 O O . SER A 1 98 ? 0.877 -5.010 -7.624 1.00 93.38 98 SER A O 1
ATOM 778 N N . GLN A 1 99 ? 0.166 -2.923 -8.027 1.00 95.19 99 GLN A N 1
ATOM 779 C CA . GLN A 1 99 ? 0.713 -2.807 -9.376 1.00 95.19 99 GLN A CA 1
ATOM 780 C C . GLN A 1 99 ? 2.245 -2.787 -9.365 1.00 95.19 99 GLN A C 1
ATOM 782 O O . GLN A 1 99 ? 2.898 -3.381 -10.223 1.00 95.19 99 GLN A O 1
ATOM 787 N N . ALA A 1 100 ? 2.840 -2.114 -8.384 1.00 94.94 100 ALA A N 1
ATOM 788 C CA . ALA A 1 100 ? 4.282 -2.075 -8.221 1.00 94.94 100 ALA A CA 1
ATOM 789 C C . ALA A 1 100 ? 4.851 -3.432 -7.792 1.00 94.94 100 ALA A C 1
ATOM 791 O O . ALA A 1 100 ? 5.909 -3.813 -8.291 1.00 94.94 100 ALA A O 1
ATOM 792 N N . ALA A 1 101 ? 4.160 -4.168 -6.916 1.00 94.25 101 ALA A N 1
ATOM 793 C CA . ALA A 1 101 ? 4.525 -5.532 -6.544 1.00 94.25 101 ALA A CA 1
ATOM 794 C C . ALA A 1 101 ? 4.476 -6.472 -7.759 1.00 94.25 101 ALA A C 1
ATOM 796 O O . ALA A 1 101 ? 5.430 -7.210 -8.001 1.00 94.25 101 ALA A O 1
ATOM 797 N N . GLU A 1 102 ? 3.421 -6.375 -8.570 1.00 95.19 102 GLU A N 1
ATOM 798 C CA . GLU A 1 102 ? 3.260 -7.134 -9.816 1.00 95.19 102 GLU A CA 1
ATOM 799 C C . GLU A 1 102 ? 4.426 -6.871 -10.787 1.00 95.19 102 GLU A C 1
ATOM 801 O O . GLU A 1 102 ? 5.102 -7.799 -11.242 1.00 95.19 102 GLU A O 1
ATOM 806 N N . LEU A 1 103 ? 4.742 -5.594 -11.035 1.00 95.88 103 LEU A N 1
ATOM 807 C CA . LEU A 1 103 ? 5.862 -5.205 -11.894 1.00 95.88 103 LEU A CA 1
ATOM 808 C C . LEU A 1 103 ? 7.216 -5.643 -11.316 1.00 95.88 103 LEU A C 1
ATOM 810 O O . LEU A 1 103 ? 8.131 -6.012 -12.058 1.00 95.88 103 LEU A O 1
ATOM 814 N N . ALA A 1 104 ? 7.374 -5.596 -9.996 1.00 95.19 104 ALA A N 1
ATOM 815 C CA . ALA A 1 104 ? 8.600 -6.003 -9.331 1.00 95.19 104 ALA A CA 1
ATOM 816 C C . ALA A 1 104 ? 8.826 -7.521 -9.439 1.00 95.19 104 ALA A C 1
ATOM 818 O O . ALA A 1 104 ? 9.932 -7.941 -9.785 1.00 95.19 104 ALA A O 1
ATOM 819 N N . CYS A 1 105 ? 7.780 -8.333 -9.256 1.00 94.69 105 CYS A N 1
ATOM 820 C CA . CYS A 1 105 ? 7.805 -9.775 -9.516 1.00 94.69 105 CYS A CA 1
ATOM 821 C C . CYS A 1 105 ? 8.161 -10.087 -10.971 1.00 94.69 105 CYS A C 1
ATOM 823 O O . CYS A 1 105 ? 9.004 -10.952 -11.230 1.00 94.69 105 CYS A O 1
ATOM 825 N N . TYR A 1 106 ? 7.604 -9.337 -11.925 1.00 95.50 106 TYR A N 1
ATOM 826 C CA . TYR A 1 106 ? 8.008 -9.454 -13.321 1.00 95.50 106 TYR A CA 1
ATOM 827 C C . TYR A 1 106 ? 9.506 -9.184 -13.502 1.00 95.50 106 TYR A C 1
ATOM 8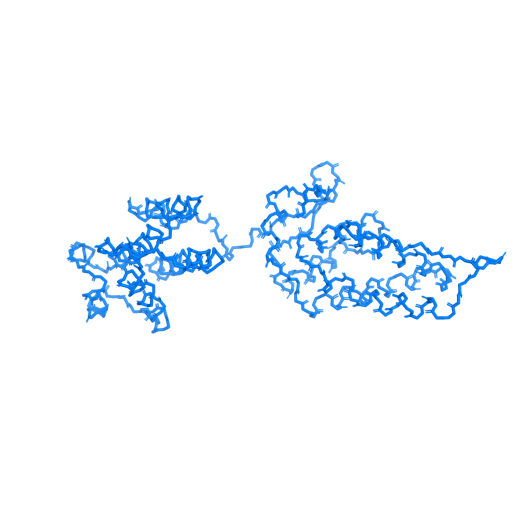29 O O . TYR A 1 106 ? 10.208 -10.009 -14.085 1.00 95.50 106 TYR A O 1
ATOM 837 N N . CYS A 1 107 ? 10.021 -8.076 -12.958 1.00 95.31 107 CYS A N 1
ATOM 838 C CA . CYS A 1 107 ? 11.438 -7.711 -13.058 1.00 95.31 107 CYS A CA 1
ATOM 839 C C . CYS A 1 107 ? 12.369 -8.757 -12.420 1.00 95.31 107 CYS A C 1
ATOM 841 O O . CYS A 1 107 ? 13.440 -9.034 -12.963 1.00 95.31 107 CYS A O 1
ATOM 843 N N . LEU A 1 108 ? 11.957 -9.368 -11.307 1.00 94.19 108 LEU A N 1
ATOM 844 C CA . LEU A 1 108 ? 12.654 -10.504 -10.700 1.00 94.19 108 LEU A CA 1
ATOM 845 C C . LEU A 1 108 ? 12.656 -11.722 -11.635 1.00 94.19 108 LEU A C 1
ATOM 847 O O . LEU A 1 108 ? 13.701 -12.331 -11.846 1.00 94.19 108 LEU A O 1
ATOM 851 N N . SER A 1 109 ? 11.520 -12.038 -12.267 1.00 92.69 109 SER A N 1
ATOM 852 C CA . SER A 1 109 ? 11.400 -13.188 -13.178 1.00 92.69 109 SER A CA 1
ATOM 853 C C . SER A 1 109 ? 12.311 -13.095 -14.409 1.00 92.69 109 SER A C 1
ATOM 855 O O . SER A 1 109 ? 12.712 -14.114 -14.974 1.00 92.69 109 SER A O 1
ATOM 857 N N . ILE A 1 110 ? 12.674 -11.872 -14.810 1.00 93.00 110 ILE A N 1
ATOM 858 C CA . ILE A 1 110 ? 13.604 -11.603 -15.913 1.00 93.00 110 ILE A CA 1
ATOM 859 C C . ILE A 1 110 ? 15.029 -11.268 -15.441 1.00 93.00 110 ILE A C 1
ATOM 861 O O . ILE A 1 110 ? 15.859 -10.893 -16.267 1.00 93.00 110 ILE A O 1
ATOM 865 N N . ASN A 1 111 ? 15.334 -11.467 -14.152 1.00 91.38 111 ASN A N 1
ATOM 866 C CA . ASN A 1 111 ? 16.642 -11.236 -13.521 1.00 91.38 111 ASN A CA 1
ATOM 867 C C . ASN A 1 111 ? 17.165 -9.791 -13.646 1.00 91.38 111 ASN A C 1
ATOM 869 O O . ASN A 1 111 ? 18.369 -9.563 -13.763 1.00 91.38 111 ASN A O 1
ATOM 873 N N . GLU A 1 112 ? 16.267 -8.806 -13.649 1.00 93.31 112 GLU A N 1
ATOM 874 C CA . GLU A 1 112 ? 16.629 -7.380 -13.671 1.00 93.31 112 GLU A CA 1
ATOM 875 C C . GLU A 1 112 ? 16.741 -6.772 -12.266 1.00 93.31 112 GLU A C 1
ATOM 877 O O . GLU A 1 112 ? 17.356 -5.719 -12.075 1.00 93.31 112 GLU A O 1
ATOM 882 N N . LEU A 1 113 ? 16.145 -7.440 -11.279 1.00 92.62 113 LEU A N 1
ATOM 883 C CA . LEU A 1 113 ? 16.244 -7.123 -9.860 1.00 92.62 113 LEU A CA 1
ATOM 884 C C . LEU A 1 113 ? 16.705 -8.359 -9.090 1.00 92.62 113 LEU A C 1
ATOM 886 O O . LEU A 1 113 ? 16.547 -9.488 -9.551 1.00 92.62 113 LEU A O 1
ATOM 890 N N . ASP A 1 114 ? 17.258 -8.110 -7.911 1.00 91.69 114 ASP A N 1
ATOM 891 C CA . ASP A 1 114 ? 17.620 -9.130 -6.935 1.00 91.69 114 ASP A CA 1
ATOM 892 C C . ASP A 1 114 ? 16.599 -9.127 -5.789 1.00 91.69 114 ASP A C 1
ATOM 894 O O . ASP A 1 114 ? 16.153 -8.060 -5.352 1.00 91.69 114 ASP A O 1
ATOM 898 N N . LEU A 1 115 ? 16.196 -10.321 -5.348 1.00 91.94 115 LEU A N 1
ATOM 899 C CA . LEU A 1 115 ? 15.113 -10.506 -4.382 1.00 91.94 115 LEU A CA 1
ATOM 900 C C . LEU A 1 115 ? 15.479 -9.966 -2.994 1.00 91.94 115 LEU A C 1
ATOM 902 O O . LEU A 1 115 ? 14.675 -9.259 -2.382 1.00 91.94 115 LEU A O 1
ATOM 906 N N . ASP A 1 116 ? 16.685 -10.266 -2.511 1.00 90.62 116 ASP A N 1
ATOM 907 C CA . ASP A 1 116 ? 17.137 -9.888 -1.168 1.00 90.62 116 ASP A CA 1
ATOM 908 C C . ASP A 1 116 ? 17.291 -8.370 -1.060 1.00 90.62 116 ASP A C 1
ATOM 910 O O . ASP A 1 116 ? 16.824 -7.722 -0.115 1.00 90.62 116 ASP A O 1
ATOM 914 N N . ASP A 1 117 ? 17.895 -7.786 -2.087 1.00 88.31 117 ASP A N 1
ATOM 915 C CA . ASP A 1 117 ? 18.055 -6.351 -2.241 1.00 88.31 117 ASP A CA 1
ATOM 916 C C . 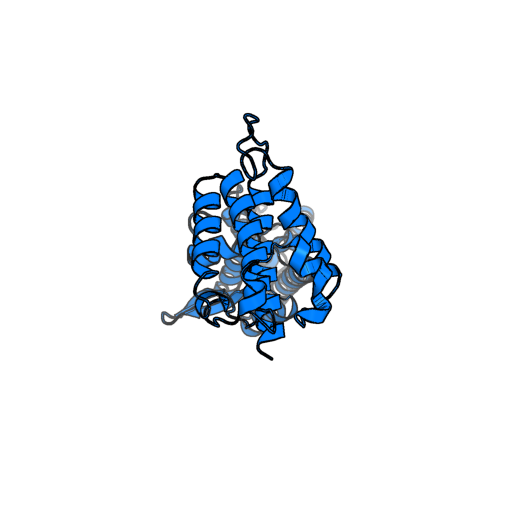ASP A 1 117 ? 16.714 -5.605 -2.279 1.00 88.31 117 ASP A C 1
ATOM 918 O O . ASP A 1 117 ? 16.578 -4.512 -1.717 1.00 88.31 117 ASP A O 1
ATOM 922 N N . LEU A 1 118 ? 15.731 -6.172 -2.977 1.00 91.38 118 LEU A N 1
ATOM 923 C CA . LEU A 1 118 ? 14.406 -5.590 -3.134 1.00 91.38 118 LEU A CA 1
ATOM 924 C C . LEU A 1 118 ? 13.609 -5.665 -1.832 1.00 91.38 118 LEU A C 1
ATOM 926 O O . LEU A 1 118 ? 13.089 -4.644 -1.386 1.00 91.38 118 LEU A O 1
ATOM 930 N N . ASN A 1 119 ? 13.589 -6.821 -1.170 1.00 90.56 119 ASN A N 1
ATOM 931 C CA . ASN A 1 119 ? 12.938 -6.974 0.131 1.00 90.56 119 ASN A CA 1
ATOM 932 C C . ASN A 1 119 ? 13.567 -6.075 1.202 1.00 90.56 119 ASN A C 1
ATOM 934 O O . ASN A 1 119 ? 12.847 -5.462 1.987 1.00 90.56 119 ASN A O 1
ATOM 938 N N . THR A 1 120 ? 14.894 -5.911 1.194 1.00 88.62 120 THR A N 1
ATOM 939 C CA . THR A 1 120 ? 15.584 -4.970 2.094 1.00 88.62 120 THR A CA 1
ATOM 940 C C . THR A 1 120 ? 15.096 -3.535 1.889 1.00 88.62 120 THR A C 1
ATOM 942 O O . THR A 1 120 ? 14.908 -2.784 2.851 1.00 88.62 120 THR A O 1
ATOM 945 N N . LEU A 1 121 ? 14.883 -3.131 0.634 1.00 88.56 121 LEU A N 1
ATOM 946 C CA . LEU A 1 121 ? 14.357 -1.808 0.324 1.00 88.56 121 LEU A CA 1
ATOM 947 C C . LEU A 1 121 ? 12.893 -1.659 0.744 1.00 88.56 121 LEU A C 1
ATOM 949 O O . LEU A 1 121 ? 12.566 -0.645 1.357 1.00 88.56 121 LEU A O 1
ATOM 953 N N . LEU A 1 122 ? 12.038 -2.630 0.413 1.00 89.25 122 LEU A N 1
ATOM 954 C CA . LEU A 1 122 ? 10.612 -2.612 0.753 1.00 89.25 122 LEU A CA 1
ATOM 955 C C . LEU A 1 122 ? 10.416 -2.520 2.272 1.00 89.25 122 LEU A C 1
ATOM 957 O O . LEU A 1 122 ? 9.684 -1.651 2.742 1.00 89.25 122 LEU A O 1
ATOM 961 N N . ALA A 1 123 ? 11.178 -3.301 3.042 1.00 85.50 123 ALA A N 1
ATOM 962 C CA . ALA A 1 123 ? 11.182 -3.228 4.501 1.00 85.50 123 ALA A CA 1
ATOM 963 C C . ALA A 1 123 ? 11.616 -1.841 5.009 1.00 85.50 123 ALA A C 1
ATOM 965 O O . ALA A 1 123 ? 10.970 -1.249 5.871 1.00 85.50 123 ALA A O 1
ATOM 966 N N . LYS A 1 124 ? 12.682 -1.260 4.439 1.00 84.00 124 LYS A N 1
ATOM 967 C CA . LYS A 1 124 ? 13.134 0.096 4.800 1.00 84.00 124 LYS A CA 1
ATOM 968 C C . LYS A 1 124 ? 12.117 1.180 4.424 1.00 84.00 124 LYS A C 1
ATOM 970 O O . LYS A 1 124 ? 12.072 2.224 5.073 1.00 84.00 124 LYS A O 1
ATOM 975 N N . ALA A 1 125 ? 11.352 0.955 3.362 1.00 82.88 125 ALA A N 1
ATOM 976 C CA . ALA A 1 125 ? 10.285 1.836 2.913 1.00 82.88 125 ALA A CA 1
ATOM 977 C C . ALA A 1 125 ? 8.997 1.687 3.741 1.00 82.88 125 ALA A C 1
ATOM 979 O O . ALA A 1 125 ? 8.110 2.522 3.588 1.00 82.88 125 ALA A O 1
ATOM 980 N N . GLY A 1 126 ? 8.914 0.676 4.616 1.00 81.81 126 GLY A N 1
ATOM 981 C CA . GLY A 1 126 ? 7.735 0.391 5.430 1.00 81.81 126 GLY A CA 1
ATOM 982 C C . GLY A 1 126 ? 6.564 -0.174 4.626 1.00 81.81 126 GLY A C 1
ATOM 983 O O . GLY A 1 126 ? 5.421 0.070 4.999 1.00 81.81 126 GLY A O 1
ATOM 984 N N . CYS A 1 127 ? 6.832 -0.865 3.513 1.00 85.62 127 CYS A N 1
ATOM 985 C CA . CYS A 1 127 ? 5.790 -1.508 2.712 1.00 85.62 127 CYS A CA 1
ATOM 986 C C . CYS A 1 127 ? 5.150 -2.670 3.480 1.00 85.62 127 CYS A C 1
ATOM 988 O O . CYS A 1 127 ? 5.855 -3.431 4.143 1.00 85.62 127 CYS A O 1
ATOM 990 N N . SER A 1 128 ? 3.833 -2.850 3.341 1.00 87.06 128 SER A N 1
ATOM 991 C CA . SER A 1 128 ? 3.091 -3.913 4.043 1.00 87.06 128 SER A CA 1
ATOM 992 C C . SER A 1 128 ? 3.198 -5.293 3.381 1.00 87.06 128 SER A C 1
ATOM 994 O O . SER A 1 128 ? 2.499 -6.230 3.760 1.00 87.06 128 SER A O 1
ATOM 996 N N . PHE A 1 129 ? 4.072 -5.444 2.386 1.00 90.44 129 PHE A N 1
ATOM 997 C CA . PHE A 1 129 ? 4.272 -6.680 1.637 1.00 90.44 129 PHE A CA 1
ATOM 998 C C . PHE A 1 129 ? 5.757 -6.963 1.402 1.00 90.44 129 PHE A C 1
ATOM 1000 O O . PHE A 1 129 ? 6.594 -6.060 1.331 1.00 90.44 129 PHE A O 1
ATOM 1007 N N . ARG A 1 130 ? 6.073 -8.247 1.252 1.00 92.31 130 ARG A N 1
ATOM 1008 C CA . ARG A 1 130 ? 7.375 -8.743 0.807 1.00 92.31 130 ARG A CA 1
ATOM 1009 C C . ARG A 1 130 ? 7.190 -9.646 -0.397 1.00 92.31 130 ARG A C 1
ATOM 1011 O O . ARG A 1 130 ? 6.109 -10.178 -0.638 1.00 92.31 130 ARG A O 1
ATOM 1018 N N . LEU A 1 131 ? 8.267 -9.842 -1.135 1.00 93.50 131 LEU A N 1
ATOM 1019 C CA . LEU A 1 131 ? 8.300 -10.768 -2.253 1.00 93.50 131 LEU A CA 1
ATOM 1020 C C . LEU A 1 131 ? 8.951 -12.069 -1.805 1.00 93.50 131 LEU A C 1
ATOM 1022 O O . LEU A 1 131 ? 9.953 -12.065 -1.090 1.00 93.50 131 LEU A O 1
ATOM 1026 N N . GLU A 1 132 ? 8.401 -13.192 -2.232 1.00 92.38 132 GLU A N 1
ATOM 1027 C CA . GLU A 1 132 ? 8.956 -14.504 -1.936 1.00 92.38 132 GLU A CA 1
ATOM 1028 C C . GLU A 1 132 ? 8.744 -15.468 -3.099 1.00 92.38 132 GLU A C 1
ATOM 1030 O O . GLU A 1 132 ? 8.061 -15.177 -4.079 1.00 92.38 132 GLU A O 1
ATOM 1035 N N . THR A 1 133 ? 9.392 -16.623 -3.010 1.00 90.62 133 THR A N 1
ATOM 1036 C CA . THR A 1 133 ? 9.126 -17.743 -3.910 1.00 90.62 133 THR A CA 1
ATOM 1037 C C . THR A 1 133 ? 8.220 -18.716 -3.170 1.00 90.62 133 THR A C 1
ATOM 1039 O O . THR A 1 133 ? 8.596 -19.203 -2.105 1.00 90.62 133 THR A O 1
ATOM 1042 N N . ASN A 1 134 ? 7.033 -18.982 -3.711 1.00 85.19 134 ASN A N 1
ATOM 1043 C CA . ASN A 1 134 ? 6.077 -19.902 -3.104 1.00 85.19 134 ASN A CA 1
ATOM 1044 C C . ASN A 1 134 ? 6.573 -21.360 -3.146 1.00 85.19 134 ASN A C 1
ATOM 1046 O O . ASN A 1 134 ? 7.574 -21.684 -3.789 1.00 85.19 134 ASN A O 1
ATOM 1050 N N . GLU A 1 135 ? 5.833 -22.267 -2.502 1.00 80.69 135 GLU A N 1
ATOM 1051 C CA . GLU A 1 135 ? 6.171 -23.700 -2.430 1.00 80.69 135 GLU A CA 1
ATOM 1052 C C . GLU A 1 135 ? 6.346 -24.369 -3.806 1.00 80.69 135 GLU A C 1
ATOM 1054 O O . GLU A 1 135 ? 7.072 -25.353 -3.939 1.00 80.69 135 GLU A O 1
ATOM 1059 N N . ASN A 1 136 ? 5.711 -23.816 -4.841 1.00 83.06 136 ASN A N 1
ATOM 1060 C CA . ASN A 1 136 ? 5.772 -24.311 -6.214 1.00 83.06 136 ASN A CA 1
ATOM 1061 C C . ASN A 1 136 ? 6.929 -23.702 -7.028 1.00 83.06 136 ASN A C 1
ATOM 1063 O O . ASN A 1 136 ? 7.058 -23.996 -8.216 1.00 83.06 136 ASN A O 1
ATOM 1067 N N . GLY A 1 137 ? 7.770 -22.862 -6.420 1.00 80.38 137 GLY A N 1
ATOM 1068 C CA . GLY A 1 137 ? 8.901 -22.223 -7.092 1.00 80.38 137 GLY A CA 1
ATOM 1069 C C . GLY A 1 137 ? 8.543 -20.961 -7.884 1.00 80.38 137 GLY A C 1
ATOM 1070 O O . GLY A 1 137 ? 9.383 -20.471 -8.637 1.00 80.38 137 GLY A O 1
ATOM 1071 N N . TYR A 1 138 ? 7.325 -20.430 -7.744 1.00 86.19 138 TYR A N 1
ATOM 1072 C CA . TYR A 1 138 ? 6.900 -19.206 -8.426 1.00 86.19 138 TYR A CA 1
ATOM 1073 C C . TYR A 1 138 ? 7.072 -17.981 -7.533 1.00 86.19 138 TYR A C 1
ATOM 1075 O O . TYR A 1 138 ? 6.771 -18.021 -6.342 1.00 86.19 138 TYR A O 1
ATOM 1083 N N . LEU A 1 139 ? 7.521 -16.879 -8.133 1.00 91.12 139 LEU A N 1
ATOM 1084 C CA . LEU A 1 139 ? 7.571 -15.577 -7.474 1.00 91.12 139 LEU A CA 1
ATOM 1085 C C . LEU A 1 139 ? 6.159 -15.096 -7.146 1.00 91.12 139 LEU A C 1
ATOM 1087 O O . LEU A 1 139 ? 5.265 -15.182 -7.986 1.00 91.12 139 LEU A O 1
ATOM 1091 N N . THR A 1 140 ? 5.986 -14.578 -5.939 1.00 92.44 140 THR A N 1
ATOM 1092 C CA . THR A 1 140 ? 4.731 -14.003 -5.461 1.00 92.44 140 THR A CA 1
ATOM 1093 C C . THR A 1 140 ? 5.010 -12.840 -4.519 1.00 92.44 140 THR A C 1
ATOM 1095 O O . THR A 1 140 ? 6.066 -12.791 -3.882 1.00 92.44 140 THR A O 1
ATOM 1098 N N . ALA A 1 141 ? 4.061 -11.914 -4.398 1.00 90.50 141 ALA A N 1
ATOM 1099 C CA . ALA A 1 141 ? 4.031 -11.002 -3.258 1.00 90.50 141 ALA A CA 1
ATOM 1100 C C . ALA A 1 141 ? 3.146 -11.593 -2.160 1.00 90.50 141 ALA A C 1
ATOM 1102 O O . ALA A 1 141 ? 2.112 -12.195 -2.451 1.00 90.50 141 ALA A O 1
ATOM 1103 N N . VAL A 1 142 ? 3.550 -11.407 -0.910 1.00 88.81 142 VAL A N 1
ATOM 1104 C CA . VAL A 1 142 ? 2.755 -11.750 0.267 1.00 88.81 142 VAL A CA 1
ATOM 1105 C C . VAL A 1 142 ? 2.722 -10.557 1.199 1.00 88.81 142 VAL A C 1
ATOM 1107 O O . VAL A 1 142 ? 3.711 -9.831 1.328 1.00 88.81 142 VAL A O 1
ATOM 1110 N N . LEU A 1 143 ? 1.589 -10.353 1.860 1.00 86.69 143 LEU A N 1
ATOM 1111 C CA . LEU A 1 143 ? 1.506 -9.367 2.929 1.00 86.69 143 LEU A CA 1
ATOM 1112 C C . LEU A 1 143 ? 2.502 -9.757 4.024 1.00 86.69 143 LEU A C 1
ATOM 1114 O O . LEU A 1 143 ? 2.561 -10.920 4.432 1.00 86.69 143 LEU A O 1
ATOM 1118 N N . ILE A 1 144 ? 3.311 -8.799 4.471 1.00 81.38 144 ILE A N 1
ATOM 1119 C CA . ILE A 1 144 ? 4.115 -9.006 5.663 1.00 81.38 144 ILE A CA 1
ATOM 1120 C C . ILE A 1 144 ? 3.127 -8.978 6.814 1.00 81.38 144 ILE A C 1
ATOM 1122 O O . ILE A 1 144 ? 2.539 -7.944 7.128 1.00 81.38 144 ILE A O 1
ATOM 1126 N N . GLU A 1 145 ? 2.973 -10.122 7.464 1.00 63.72 145 GLU A N 1
ATOM 1127 C CA . GLU A 1 145 ? 2.452 -10.194 8.823 1.00 63.72 145 GLU A CA 1
ATOM 1128 C C . GLU A 1 145 ? 3.507 -9.606 9.778 1.00 63.72 145 GLU A C 1
ATOM 1130 O O . GLU A 1 145 ? 4.026 -10.274 10.668 1.00 63.72 145 GLU A O 1
ATOM 1135 N N . ASP A 1 146 ? 3.917 -8.357 9.543 1.00 45.28 146 ASP A N 1
ATOM 1136 C CA . ASP A 1 146 ? 4.718 -7.621 10.503 1.00 45.28 146 ASP A CA 1
ATOM 1137 C C . ASP A 1 146 ? 3.759 -7.253 11.630 1.00 45.28 146 ASP A C 1
ATOM 1139 O O . ASP A 1 146 ? 2.694 -6.674 11.396 1.00 45.28 146 ASP A O 1
ATOM 1143 N N . GLY A 1 147 ? 4.145 -7.591 12.862 1.00 40.31 147 GLY A N 1
ATOM 1144 C CA . GLY A 1 147 ? 3.396 -7.389 14.109 1.00 40.31 147 GLY A CA 1
ATOM 1145 C C . GLY A 1 147 ? 3.016 -5.936 14.452 1.00 40.31 147 GLY A C 1
ATOM 1146 O O . GLY A 1 147 ? 2.785 -5.615 15.613 1.00 40.31 147 GLY A O 1
ATOM 1147 N N . LEU A 1 148 ? 2.933 -5.039 13.467 1.00 38.00 148 LEU A N 1
ATOM 1148 C CA . LEU A 1 148 ? 2.140 -3.810 13.528 1.00 38.00 148 LEU A CA 1
ATOM 1149 C C . LEU A 1 148 ? 0.632 -4.094 13.449 1.00 38.00 148 LEU A C 1
ATOM 1151 O O . LEU A 1 148 ? -0.162 -3.294 13.942 1.00 38.00 148 LEU A O 1
ATOM 1155 N N . ILE A 1 149 ? 0.252 -5.273 12.954 1.00 41.38 149 ILE A N 1
ATOM 1156 C CA . ILE A 1 149 ? -0.963 -5.967 13.375 1.00 41.38 149 ILE A CA 1
ATOM 1157 C C . ILE A 1 149 ? -0.492 -7.337 13.854 1.00 41.38 149 ILE A C 1
ATOM 1159 O O . ILE A 1 149 ? -0.402 -8.280 13.077 1.00 41.38 149 ILE A O 1
ATOM 1163 N N . GLU A 1 150 ? -0.109 -7.452 15.128 1.00 31.42 150 GLU A N 1
ATOM 1164 C CA . GLU A 1 150 ? -0.202 -8.757 15.786 1.00 31.42 150 GLU A CA 1
ATOM 1165 C C . GLU A 1 150 ? -1.571 -9.340 15.402 1.00 31.42 150 GLU A C 1
ATOM 1167 O O . GLU A 1 150 ? -2.594 -8.741 15.732 1.00 31.42 150 GLU A O 1
ATOM 1172 N N . ASN A 1 151 ? -1.579 -10.501 14.739 1.00 33.84 151 ASN A N 1
ATOM 1173 C CA . ASN A 1 151 ? -2.623 -11.512 14.920 1.00 33.84 151 ASN A CA 1
ATOM 1174 C C . ASN A 1 151 ? -2.585 -11.993 16.389 1.00 33.84 151 ASN A C 1
ATOM 1176 O O . ASN A 1 151 ? -2.504 -13.185 16.672 1.00 33.84 151 ASN A O 1
ATOM 1180 N N . ASP A 1 152 ? -2.619 -11.061 17.337 1.00 39.06 152 ASP A N 1
ATOM 1181 C CA . ASP A 1 152 ? -3.453 -11.277 18.491 1.00 39.06 152 ASP A CA 1
ATOM 1182 C C . ASP A 1 152 ? -4.843 -11.312 17.874 1.00 39.06 152 ASP A C 1
ATOM 1184 O O . ASP A 1 152 ? -5.195 -10.409 17.110 1.00 39.06 152 ASP A O 1
ATOM 1188 N N . GLU A 1 153 ? -5.600 -12.375 18.130 1.00 48.41 153 GLU A N 1
ATOM 1189 C CA . GLU A 1 153 ? -7.060 -12.291 18.162 1.00 48.41 153 GLU A CA 1
ATOM 1190 C C . GLU A 1 153 ? -7.423 -10.844 18.498 1.00 48.41 153 GLU A C 1
ATOM 1192 O O . GLU A 1 153 ? -7.003 -10.382 19.566 1.00 48.41 153 GLU A O 1
ATOM 1197 N N . ASP A 1 154 ? -8.021 -10.101 17.546 1.00 56.28 154 ASP A N 1
ATOM 1198 C CA . ASP A 1 154 ? -8.325 -8.668 17.680 1.00 56.28 154 ASP A CA 1
ATOM 1199 C C . ASP A 1 154 ? -8.733 -8.487 19.141 1.00 56.28 154 ASP A C 1
ATOM 1201 O O . ASP A 1 154 ? -9.688 -9.148 19.518 1.00 56.28 154 ASP A O 1
ATOM 1205 N N . GLY A 1 155 ? -7.999 -7.757 20.004 1.00 58.91 155 GLY A N 1
ATOM 1206 C CA . GLY A 1 155 ? -8.161 -7.896 21.475 1.00 58.91 155 GLY A CA 1
ATOM 1207 C C . GLY A 1 155 ? -9.608 -7.723 21.975 1.00 58.91 155 GLY A C 1
ATOM 1208 O O . GLY A 1 155 ? -9.964 -8.076 23.095 1.00 58.91 155 GLY A O 1
ATOM 1209 N N . PHE A 1 156 ? -10.466 -7.211 21.096 1.00 77.81 156 PHE A N 1
ATOM 1210 C CA . PHE A 1 156 ? -11.913 -7.334 21.099 1.00 77.81 156 PHE A CA 1
ATOM 1211 C C . PHE A 1 156 ? -12.438 -8.748 21.404 1.00 77.81 156 PHE A C 1
ATOM 1213 O O . PHE A 1 156 ? -13.354 -8.837 22.208 1.00 77.81 156 PHE A O 1
ATOM 1220 N N . GLU A 1 157 ? -11.927 -9.827 20.802 1.00 70.38 157 GLU A N 1
ATOM 1221 C CA . GLU A 1 157 ? -12.373 -11.224 20.960 1.00 70.38 157 GLU A CA 1
ATOM 1222 C C . GLU A 1 157 ? -12.286 -11.711 22.409 1.00 70.38 157 GLU A C 1
ATOM 1224 O O . GLU A 1 157 ? -13.096 -12.530 22.841 1.00 70.38 157 GLU A O 1
ATOM 1229 N N . GLN A 1 158 ? -11.376 -11.129 23.193 1.00 69.81 158 GLN A N 1
ATOM 1230 C CA . GLN A 1 158 ? -11.252 -11.381 24.629 1.00 69.81 158 GLN A CA 1
ATOM 1231 C C . GLN A 1 158 ? -12.347 -10.678 25.454 1.00 69.81 158 GLN A C 1
ATOM 1233 O O . GLN A 1 158 ? -12.438 -10.872 26.666 1.00 69.81 158 GLN A O 1
ATOM 1238 N N . THR A 1 159 ? -13.202 -9.877 24.810 1.00 75.50 159 THR A N 1
ATOM 1239 C CA . THR A 1 159 ? -14.304 -9.129 25.423 1.00 75.50 159 THR A CA 1
ATOM 1240 C C . THR A 1 159 ? -15.653 -9.612 24.886 1.00 75.50 159 THR A C 1
ATOM 1242 O O . THR A 1 159 ? -15.801 -9.965 23.718 1.00 75.50 159 THR A O 1
ATOM 1245 N N . GLU A 1 160 ? -16.695 -9.581 25.717 1.00 78.56 160 GLU A N 1
ATOM 1246 C CA . GLU A 1 160 ? -18.008 -10.112 25.316 1.00 78.56 160 GLU A CA 1
ATOM 1247 C C . GLU A 1 160 ? -18.740 -9.235 24.283 1.00 78.56 160 GLU A C 1
ATOM 1249 O O . GLU A 1 160 ? -19.595 -9.720 23.541 1.00 78.56 160 GLU A O 1
ATOM 1254 N N . THR A 1 161 ? -18.461 -7.926 24.248 1.00 84.19 161 THR A N 1
ATOM 1255 C CA . THR A 1 161 ? -19.313 -6.952 23.536 1.00 84.19 161 THR A CA 1
ATOM 1256 C C . THR A 1 161 ? -18.645 -6.262 22.354 1.00 84.19 161 THR A C 1
ATOM 1258 O O . THR A 1 161 ? -19.343 -5.917 21.395 1.00 84.19 161 THR A O 1
ATOM 1261 N N . LEU A 1 162 ? -17.321 -6.080 22.368 1.00 90.69 162 LEU A N 1
ATOM 1262 C CA . LEU A 1 162 ? -16.618 -5.379 21.292 1.00 90.69 162 LEU A CA 1
ATOM 1263 C C . LEU A 1 162 ? -16.668 -6.122 19.945 1.00 90.69 162 LEU A C 1
ATOM 1265 O O . LEU A 1 162 ? -16.950 -5.447 18.953 1.00 90.69 162 LEU A O 1
ATOM 1269 N N . PRO A 1 163 ? -16.534 -7.464 19.860 1.00 88.44 163 PRO A N 1
ATOM 1270 C CA . PRO A 1 163 ? -16.611 -8.186 18.584 1.00 88.44 163 PRO A CA 1
ATOM 1271 C C . PRO A 1 163 ? -17.967 -8.012 17.902 1.00 88.44 163 PRO A C 1
ATOM 1273 O O . PRO A 1 163 ? -18.056 -7.804 16.694 1.00 88.44 163 PRO A O 1
ATOM 1276 N N . ILE A 1 164 ? -19.045 -8.012 18.694 1.00 89.62 164 ILE A N 1
ATOM 1277 C CA . ILE A 1 164 ? -20.409 -7.794 18.200 1.00 89.62 164 ILE A CA 1
ATOM 1278 C C . ILE A 1 164 ? -20.537 -6.390 17.597 1.00 89.62 164 ILE A C 1
ATOM 1280 O O . ILE A 1 164 ? -21.214 -6.201 16.585 1.00 89.62 164 ILE A O 1
ATOM 1284 N N . LEU A 1 165 ? -19.913 -5.386 18.216 1.00 93.75 165 LEU A N 1
ATOM 1285 C CA . LEU A 1 165 ? -19.953 -4.005 17.739 1.00 93.75 165 LEU A CA 1
ATOM 1286 C C . LEU A 1 165 ? -19.090 -3.807 16.487 1.00 93.75 165 LEU A C 1
ATOM 1288 O O . LEU A 1 165 ? -19.544 -3.122 15.573 1.00 93.75 165 LEU A O 1
ATOM 1292 N N . VAL A 1 166 ? -17.930 -4.465 16.391 1.00 92.81 166 VAL A N 1
ATOM 1293 C CA . VAL A 1 166 ? -17.119 -4.514 15.160 1.00 92.81 166 VAL A CA 1
ATOM 1294 C C . VAL A 1 166 ? -17.922 -5.123 14.018 1.00 92.81 166 VAL A C 1
ATOM 1296 O O . VAL A 1 166 ? -18.117 -4.474 12.992 1.00 92.81 166 VAL A O 1
ATOM 1299 N N . GLN A 1 167 ? -18.515 -6.297 14.237 1.00 90.94 167 GLN A N 1
ATOM 1300 C CA . GLN A 1 167 ? -19.335 -6.959 13.227 1.00 90.94 167 GLN A CA 1
ATOM 1301 C C . GLN A 1 167 ? -20.530 -6.091 12.791 1.00 90.94 167 GLN A C 1
ATOM 1303 O O . GLN A 1 167 ? -20.927 -6.096 11.625 1.00 90.94 167 GLN A O 1
ATOM 1308 N N . ARG A 1 168 ? -21.137 -5.328 13.710 1.00 92.06 168 ARG A N 1
ATOM 1309 C CA . ARG A 1 168 ? -22.205 -4.372 13.368 1.00 92.06 168 ARG A CA 1
ATOM 1310 C C . ARG A 1 168 ? -21.698 -3.228 12.497 1.00 92.06 168 ARG A C 1
ATOM 1312 O O . ARG A 1 168 ? -22.396 -2.877 11.551 1.00 92.06 168 ARG A O 1
ATOM 1319 N N . MET A 1 169 ? -20.523 -2.674 12.796 1.00 94.88 169 MET A N 1
ATOM 1320 C CA . MET A 1 169 ? -19.907 -1.628 11.978 1.00 94.88 169 MET A CA 1
ATOM 1321 C C . MET A 1 169 ? -19.592 -2.138 10.565 1.00 94.88 169 MET A C 1
ATOM 1323 O O . MET A 1 169 ? -19.994 -1.511 9.592 1.00 94.88 169 MET A O 1
ATOM 1327 N N . GLU A 1 170 ? -18.963 -3.305 10.435 1.00 91.12 170 GLU A N 1
ATOM 1328 C CA . GLU A 1 170 ? -18.591 -3.882 9.132 1.00 91.12 170 GLU A CA 1
ATOM 1329 C C . GLU A 1 170 ? -19.812 -4.243 8.279 1.00 91.12 170 GLU A C 1
ATOM 1331 O O . GLU A 1 170 ? -19.864 -3.950 7.081 1.00 91.12 170 GLU A O 1
ATOM 1336 N N . ASN A 1 171 ? -20.847 -4.815 8.901 1.00 89.56 171 ASN A N 1
ATOM 1337 C CA . ASN A 1 171 ? -22.113 -5.088 8.225 1.00 89.56 171 ASN A CA 1
ATOM 1338 C C . ASN A 1 171 ? -22.819 -3.806 7.773 1.00 89.56 171 ASN A C 1
ATOM 1340 O O . ASN A 1 171 ? -23.438 -3.799 6.711 1.00 89.56 171 ASN A O 1
ATOM 1344 N N . ALA A 1 172 ? -22.770 -2.750 8.588 1.00 92.38 172 ALA A N 1
ATOM 1345 C CA . ALA A 1 172 ? -23.343 -1.458 8.240 1.00 92.38 172 ALA A CA 1
ATOM 1346 C C . ALA A 1 172 ? -22.592 -0.832 7.062 1.00 92.38 172 ALA A C 1
ATOM 1348 O O . ALA A 1 172 ? -23.229 -0.404 6.106 1.00 92.38 172 ALA A O 1
ATOM 1349 N N . TYR A 1 173 ? -21.258 -0.884 7.077 1.00 91.56 173 TYR A N 1
ATOM 1350 C CA . TYR A 1 173 ? -20.430 -0.416 5.970 1.00 91.56 173 TYR A CA 1
ATOM 1351 C C . TYR A 1 173 ? -20.734 -1.169 4.665 1.00 91.56 173 TYR A C 1
ATOM 1353 O O . TYR A 1 173 ? -21.022 -0.554 3.645 1.00 91.56 173 TYR A O 1
ATOM 1361 N N . THR A 1 174 ? -20.785 -2.504 4.718 1.00 89.31 174 THR A N 1
ATOM 1362 C CA . THR A 1 174 ? -21.084 -3.363 3.554 1.00 89.31 174 THR A CA 1
ATOM 1363 C C . THR A 1 174 ? -22.467 -3.095 2.951 1.00 89.31 174 THR A C 1
ATOM 1365 O O . THR A 1 174 ? -22.683 -3.301 1.760 1.00 89.31 174 THR A O 1
ATOM 1368 N N . LYS A 1 175 ? -23.429 -2.666 3.774 1.00 91.50 175 LYS A N 1
ATOM 1369 C CA . LYS A 1 175 ? -24.801 -2.347 3.352 1.00 91.50 175 LYS A CA 1
ATOM 1370 C C . LYS A 1 175 ? -25.008 -0.868 3.034 1.00 91.50 175 LYS A C 1
ATOM 1372 O O . LYS A 1 175 ? -26.149 -0.481 2.794 1.00 91.50 175 LYS A O 1
ATOM 1377 N N . GLU A 1 176 ? -23.948 -0.066 3.088 1.00 90.44 176 GLU A N 1
ATOM 1378 C CA . GLU A 1 176 ? -24.002 1.390 2.937 1.00 90.44 176 GLU A CA 1
ATOM 1379 C C . GLU A 1 176 ? -24.943 2.075 3.954 1.00 90.44 176 GLU A C 1
ATOM 1381 O O . GLU A 1 176 ? -25.495 3.150 3.722 1.00 90.44 176 GLU A O 1
ATOM 1386 N N . ASP A 1 177 ? -25.129 1.457 5.127 1.00 90.31 177 ASP A N 1
ATOM 1387 C CA . ASP A 1 177 ? -25.909 2.004 6.239 1.00 90.31 177 ASP A CA 1
ATOM 1388 C C . ASP A 1 177 ? -25.014 2.874 7.134 1.00 90.31 177 ASP A C 1
ATOM 1390 O O . ASP A 1 177 ? -24.572 2.491 8.223 1.00 90.31 177 ASP A O 1
ATOM 1394 N N . TRP A 1 178 ? -24.722 4.081 6.653 1.00 91.38 178 TRP A N 1
ATOM 1395 C CA . TRP A 1 178 ? -23.814 5.023 7.316 1.00 91.38 178 TRP A CA 1
ATOM 1396 C C . TRP A 1 178 ? -24.307 5.473 8.694 1.00 91.38 178 TRP A C 1
ATOM 1398 O O . TRP A 1 178 ? -23.511 5.685 9.612 1.00 91.38 178 TRP A O 1
ATOM 1408 N N . GLY A 1 179 ? -25.629 5.570 8.867 1.00 90.44 179 GLY A N 1
ATOM 1409 C CA . GLY A 1 179 ? -26.239 5.884 10.156 1.00 90.44 179 GLY A CA 1
ATOM 1410 C C . GLY A 1 179 ? -25.928 4.804 11.190 1.00 90.44 179 GLY A C 1
ATOM 1411 O O . GLY A 1 179 ? -25.457 5.112 12.290 1.00 90.44 179 GLY A O 1
ATOM 1412 N N . GLN A 1 180 ? -26.118 3.535 10.817 1.00 92.12 180 GLN A N 1
ATOM 1413 C CA . GLN A 1 180 ? -25.799 2.402 11.679 1.00 92.12 180 GLN A CA 1
ATOM 1414 C C . GLN A 1 180 ? -24.291 2.254 11.918 1.00 92.12 180 GLN A C 1
ATOM 1416 O O . GLN A 1 180 ? -23.902 1.883 13.030 1.00 92.12 180 GLN A O 1
ATOM 1421 N N . LEU A 1 181 ? -23.442 2.567 10.933 1.00 94.19 181 LEU A N 1
ATOM 1422 C CA . LEU A 1 181 ? -21.984 2.550 11.084 1.00 94.19 181 LEU A CA 1
ATOM 1423 C C . LEU A 1 181 ? -21.537 3.540 12.167 1.00 94.19 181 LEU A C 1
ATOM 1425 O O . LEU A 1 181 ? -20.918 3.134 13.149 1.00 94.19 181 LEU A O 1
ATOM 1429 N N . ILE A 1 182 ? -21.924 4.813 12.040 1.00 93.56 182 ILE A N 1
ATOM 1430 C CA . ILE A 1 182 ? -21.560 5.870 12.998 1.00 93.56 182 ILE A CA 1
ATOM 1431 C C . ILE A 1 182 ? -22.136 5.574 14.386 1.00 93.56 182 ILE A C 1
ATOM 1433 O O . ILE A 1 182 ? -21.460 5.761 15.401 1.00 93.56 182 ILE A O 1
ATOM 1437 N N . HIS A 1 183 ? -23.378 5.084 14.453 1.00 93.19 183 HIS A N 1
ATOM 1438 C CA . HIS A 1 183 ? -23.980 4.672 15.717 1.00 93.19 183 HIS A CA 1
ATOM 1439 C C . HIS A 1 183 ? -23.163 3.568 16.395 1.00 93.19 183 HIS A C 1
ATOM 1441 O O . HIS A 1 183 ? -22.829 3.672 17.577 1.00 93.19 183 HIS A O 1
ATOM 1447 N N . SER A 1 184 ? -22.820 2.526 15.636 1.00 94.69 184 SER A N 1
ATOM 1448 C CA . SER A 1 184 ? -22.070 1.377 16.141 1.00 94.69 184 SER A CA 1
ATOM 1449 C C . SER A 1 184 ? -20.651 1.773 16.554 1.00 94.69 184 SER A C 1
ATOM 1451 O O . SER A 1 184 ? -20.191 1.294 17.586 1.00 94.69 184 SER A O 1
ATOM 1453 N N . ALA A 1 185 ? -20.010 2.707 15.843 1.00 95.44 185 ALA A N 1
ATOM 1454 C CA . ALA A 1 185 ? -18.708 3.267 16.209 1.00 95.44 185 ALA A CA 1
ATOM 1455 C C . ALA A 1 185 ? -18.748 4.014 17.550 1.00 95.44 185 ALA A C 1
ATOM 1457 O O . ALA A 1 185 ? -17.945 3.750 18.445 1.00 95.44 185 ALA A O 1
ATOM 1458 N N . ALA A 1 186 ? -19.741 4.883 17.755 1.00 94.75 186 ALA A N 1
ATOM 1459 C CA . ALA A 1 186 ? -19.922 5.570 19.033 1.00 94.75 186 ALA A CA 1
ATOM 1460 C C . ALA A 1 186 ? -20.205 4.588 20.189 1.00 94.75 186 ALA A C 1
ATOM 1462 O O . ALA A 1 186 ? -19.670 4.745 21.289 1.00 94.75 186 ALA A O 1
ATOM 1463 N N . SER A 1 187 ? -21.028 3.560 19.951 1.00 94.19 187 SER A N 1
ATOM 1464 C CA . SER A 1 187 ? -21.292 2.497 20.931 1.00 94.19 187 SER A CA 1
ATOM 1465 C C . SER A 1 187 ? -20.062 1.639 21.224 1.00 94.19 187 SER A C 1
ATOM 1467 O O . SER A 1 187 ? -19.877 1.223 22.370 1.00 94.19 187 SER A O 1
ATOM 1469 N N . PHE A 1 188 ? -19.229 1.384 20.215 1.00 95.25 188 PHE A N 1
ATOM 1470 C CA . PHE A 1 188 ? -17.962 0.678 20.355 1.00 95.25 188 PHE A CA 1
ATOM 1471 C C . PHE A 1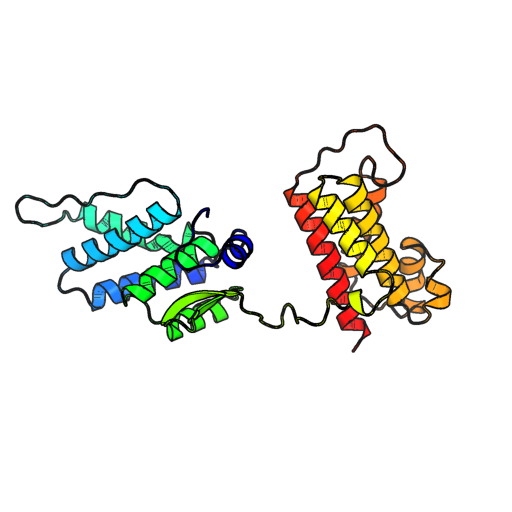 188 ? -17.020 1.439 21.285 1.00 95.25 188 PHE A C 1
ATOM 1473 O O . PHE A 1 188 ? -16.582 0.871 22.279 1.00 95.25 188 PHE A O 1
ATOM 1480 N N . LEU A 1 189 ? -16.797 2.736 21.047 1.00 95.00 189 LEU A N 1
ATOM 1481 C CA . LEU A 1 189 ? -15.929 3.559 21.897 1.00 95.00 189 LEU A CA 1
ATOM 1482 C C . LEU A 1 189 ? -16.434 3.649 23.340 1.00 95.00 189 LEU A C 1
ATOM 1484 O O . LEU A 1 189 ? -15.653 3.564 24.284 1.00 95.00 189 LEU A O 1
ATOM 1488 N N . GLU A 1 190 ? -17.747 3.785 23.538 1.00 94.12 190 GLU A N 1
ATOM 1489 C CA . GLU A 1 190 ? -18.312 3.770 24.888 1.00 94.12 190 GLU A CA 1
ATOM 1490 C C . GLU A 1 190 ? -18.094 2.418 25.586 1.00 94.12 190 GLU A C 1
ATOM 1492 O O . GLU A 1 190 ? -17.746 2.389 26.765 1.00 94.12 190 GLU A O 1
ATOM 1497 N N . SER A 1 191 ? -18.284 1.305 24.873 1.00 92.88 191 SER A N 1
ATOM 1498 C CA . SER A 1 191 ? -18.091 -0.044 25.425 1.00 92.88 191 SER A CA 1
ATOM 1499 C C . SER A 1 191 ? -16.621 -0.323 25.724 1.00 92.88 191 SER A C 1
ATOM 1501 O O . SER A 1 191 ? -16.308 -0.854 26.784 1.00 92.88 191 SER A O 1
ATOM 1503 N N . LEU A 1 192 ? -15.722 0.131 24.851 1.00 92.88 192 LEU A N 1
ATOM 1504 C CA . LEU A 1 192 ? -14.278 0.040 25.024 1.00 92.88 192 LEU A CA 1
ATOM 1505 C C . LEU A 1 192 ? -13.835 0.725 26.318 1.00 92.88 192 LEU A C 1
ATOM 1507 O O . LEU A 1 192 ? -13.169 0.112 27.140 1.00 92.88 192 LEU A O 1
ATOM 1511 N N . LEU A 1 193 ? -14.269 1.967 26.556 1.00 92.38 193 LEU A N 1
ATOM 1512 C CA . LEU A 1 193 ? -13.914 2.688 27.784 1.00 92.38 193 LEU A CA 1
ATOM 1513 C C . LEU A 1 193 ? -14.451 2.010 29.048 1.00 92.38 193 LEU A C 1
ATOM 1515 O O . LEU A 1 193 ? -13.820 2.102 30.098 1.00 92.38 193 LEU A O 1
ATOM 1519 N N . LYS A 1 194 ? -15.621 1.365 28.970 1.00 91.12 194 LYS A N 1
ATOM 1520 C CA . LYS A 1 194 ? -16.198 0.614 30.094 1.00 91.12 194 LYS A CA 1
ATOM 1521 C C . LYS A 1 194 ? -15.392 -0.634 30.410 1.00 91.12 194 LYS A C 1
ATOM 1523 O O . LYS A 1 194 ? -15.193 -0.928 31.585 1.00 91.12 194 LYS A O 1
ATOM 1528 N N . GLU A 1 195 ? -14.954 -1.332 29.371 1.00 88.38 195 GLU A N 1
ATOM 1529 C CA . GLU A 1 195 ? -14.136 -2.533 29.491 1.00 88.38 195 GLU A CA 1
ATOM 1530 C C . GLU A 1 195 ? -12.746 -2.196 30.037 1.00 88.38 195 GLU A C 1
ATOM 1532 O O . GLU A 1 195 ? -12.252 -2.852 30.946 1.00 88.38 195 GLU A O 1
ATOM 1537 N N . SER A 1 196 ? -12.154 -1.102 29.557 1.00 88.75 196 SER A N 1
ATOM 1538 C CA . SER A 1 196 ? -10.836 -0.632 29.987 1.00 88.75 196 SER A CA 1
ATOM 1539 C C . SER A 1 196 ? -10.826 0.054 31.358 1.00 88.75 196 SER A C 1
ATOM 1541 O O . SER A 1 196 ? -9.763 0.395 31.865 1.00 88.75 196 SER A O 1
ATOM 1543 N N . ALA A 1 197 ? -11.976 0.318 31.975 1.00 89.00 197 ALA A N 1
ATOM 1544 C CA . ALA A 1 197 ? -12.029 1.012 33.256 1.00 89.00 197 ALA A CA 1
ATOM 1545 C C . ALA A 1 197 ? -11.544 0.122 34.414 1.00 89.00 197 ALA A C 1
ATOM 1547 O O . ALA A 1 197 ? -11.949 -1.032 34.533 1.00 89.00 197 ALA A O 1
ATOM 1548 N N . SER A 1 198 ? -10.787 0.694 35.357 1.00 86.12 198 SER A N 1
ATOM 1549 C CA . SER A 1 198 ? -10.311 -0.024 36.555 1.00 86.12 198 SER A CA 1
ATOM 1550 C C . SER A 1 198 ? -11.430 -0.553 37.473 1.00 86.12 198 SER A C 1
ATOM 1552 O O . SER A 1 198 ? -11.209 -1.467 38.263 1.00 86.12 198 SER A O 1
ATOM 1554 N N . ASP A 1 199 ? -12.637 0.012 37.366 1.00 86.06 199 ASP A N 1
ATOM 1555 C CA . ASP A 1 199 ? -13.869 -0.436 38.028 1.00 86.06 199 ASP A CA 1
ATOM 1556 C C . ASP A 1 199 ? -14.974 -0.593 36.971 1.00 86.06 199 ASP A C 1
ATOM 1558 O O . ASP A 1 199 ? -15.851 0.267 36.804 1.00 86.06 199 ASP A O 1
ATOM 1562 N N . SER A 1 200 ? -14.885 -1.685 36.206 1.00 79.69 200 SER A N 1
ATOM 1563 C CA . SER A 1 200 ? -15.773 -1.976 35.075 1.00 79.69 200 SER A CA 1
ATOM 1564 C C . SER A 1 200 ? -17.244 -2.101 35.492 1.00 79.69 200 SER A C 1
ATOM 1566 O O . SER A 1 200 ? -18.137 -1.672 34.759 1.00 79.69 200 SER A O 1
ATOM 1568 N N . GLU A 1 201 ? -17.533 -2.588 36.705 1.00 83.50 201 GLU A N 1
ATOM 1569 C CA . GLU A 1 201 ? -18.899 -2.702 37.229 1.00 83.50 201 GLU A CA 1
ATOM 1570 C C . GLU A 1 201 ? -19.572 -1.330 37.365 1.00 83.50 201 GLU A C 1
ATOM 1572 O O . GLU A 1 201 ? -20.700 -1.140 36.895 1.00 83.50 201 GLU A O 1
ATOM 1577 N N . LYS A 1 202 ? -18.874 -0.336 37.934 1.00 86.12 202 LYS A N 1
ATOM 1578 C CA . LYS A 1 202 ? -19.398 1.039 37.997 1.00 86.12 202 LYS A CA 1
ATOM 1579 C C . LYS A 1 202 ? -19.423 1.721 36.632 1.00 86.12 202 LYS A C 1
ATOM 1581 O O . LYS A 1 202 ? -20.299 2.559 36.398 1.00 86.12 202 LYS A O 1
ATOM 1586 N N . ALA A 1 203 ? -18.490 1.384 35.744 1.00 86.19 203 ALA A N 1
ATOM 1587 C CA . ALA A 1 203 ? -18.409 1.975 34.413 1.00 86.19 203 ALA A CA 1
ATOM 1588 C C . ALA A 1 203 ? -19.572 1.545 33.499 1.00 86.19 203 ALA A C 1
A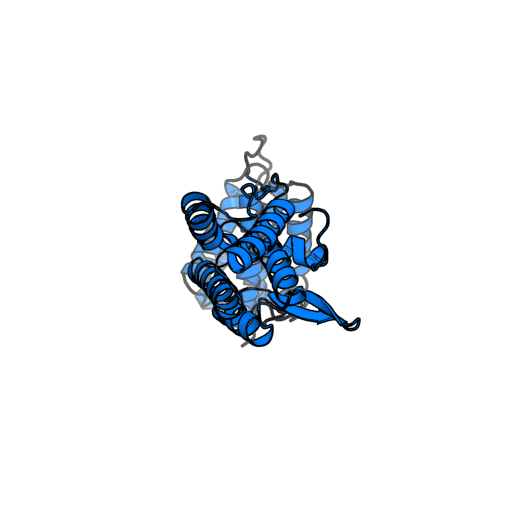TOM 1590 O O . ALA A 1 203 ? -20.056 2.362 32.716 1.00 86.19 203 ALA A O 1
ATOM 1591 N N . ARG A 1 204 ? -20.101 0.316 33.634 1.00 84.25 204 ARG A N 1
ATOM 1592 C CA . ARG A 1 204 ? -21.178 -0.241 32.779 1.00 84.25 204 ARG A CA 1
ATOM 1593 C C . ARG A 1 204 ? -22.370 0.700 32.552 1.00 84.25 204 ARG A C 1
ATOM 1595 O O . ARG A 1 204 ? -22.877 0.795 31.434 1.00 84.25 204 ARG A O 1
ATOM 1602 N N . GLY A 1 205 ? -22.800 1.417 33.593 1.00 84.06 205 GLY A N 1
ATOM 1603 C CA . GLY A 1 205 ? -23.932 2.353 33.544 1.00 84.06 205 GLY A CA 1
ATOM 1604 C C . GLY A 1 205 ? -23.595 3.778 33.081 1.00 84.06 205 GLY A C 1
ATOM 1605 O O . GLY A 1 205 ? -24.458 4.659 33.132 1.00 84.06 205 GLY A O 1
ATOM 1606 N N . MET A 1 206 ? -22.349 4.050 32.693 1.00 88.62 206 MET A N 1
ATOM 1607 C CA . MET A 1 206 ? -21.898 5.384 32.299 1.00 88.62 206 MET A CA 1
ATOM 1608 C C . MET A 1 206 ? -21.958 5.584 30.790 1.00 88.62 206 MET A C 1
ATOM 1610 O O . MET A 1 206 ? -21.750 4.662 30.017 1.00 88.62 206 MET A O 1
ATOM 1614 N N . THR A 1 207 ? -22.233 6.814 30.372 1.00 91.38 207 THR A N 1
ATOM 1615 C CA . THR A 1 207 ? -22.097 7.215 28.970 1.00 91.38 207 THR A CA 1
ATOM 1616 C C . THR A 1 207 ? -20.665 7.654 28.690 1.00 91.38 207 THR A C 1
ATOM 1618 O O . THR A 1 207 ? -19.938 7.998 29.629 1.00 91.38 207 THR A O 1
ATOM 1621 N N . PHE A 1 208 ? -20.288 7.747 27.415 1.00 91.88 208 PHE A N 1
ATOM 1622 C CA . PHE A 1 208 ? -18.995 8.301 26.995 1.00 91.88 208 PHE A CA 1
ATOM 1623 C C . PHE A 1 208 ? -18.662 9.635 27.697 1.00 91.88 208 PHE A C 1
ATOM 1625 O O . PHE A 1 208 ? -17.619 9.767 28.335 1.00 91.88 208 PHE A O 1
ATOM 1632 N N . ASP A 1 209 ? -19.594 10.597 27.699 1.00 91.12 209 ASP A N 1
ATOM 1633 C CA . ASP A 1 209 ? -19.386 11.916 28.323 1.00 91.12 209 ASP A CA 1
ATOM 1634 C C . ASP A 1 209 ? -19.126 11.838 29.835 1.00 91.12 209 ASP A C 1
ATOM 1636 O O . ASP A 1 209 ? -18.367 12.631 30.401 1.00 91.12 209 ASP A O 1
ATOM 1640 N N . LYS A 1 210 ? -19.782 10.892 30.523 1.00 90.75 210 LYS A N 1
ATOM 1641 C CA . LYS A 1 210 ? -19.583 10.673 31.962 1.00 90.75 210 LYS A CA 1
ATOM 1642 C C . LYS A 1 210 ? -18.234 10.016 32.233 1.00 90.75 210 LYS A C 1
ATOM 1644 O O . LYS A 1 210 ? -17.575 10.419 33.191 1.00 90.75 210 LYS A O 1
ATOM 1649 N N . MET A 1 211 ? -17.834 9.064 31.389 1.00 91.38 211 MET A N 1
ATOM 1650 C CA . MET A 1 211 ? -16.528 8.409 31.453 1.00 91.38 211 MET A CA 1
ATOM 1651 C C . MET A 1 211 ? -15.405 9.422 31.249 1.00 91.38 211 MET A C 1
ATOM 1653 O O . MET A 1 211 ? -14.528 9.527 32.101 1.00 91.38 211 MET A O 1
ATOM 1657 N N . LYS A 1 212 ? -15.491 10.265 30.212 1.00 91.25 212 LYS A N 1
ATOM 1658 C CA . LYS A 1 212 ? -14.509 11.325 29.944 1.00 91.25 212 LYS A CA 1
ATOM 1659 C C . LYS A 1 212 ? -14.328 12.271 31.138 1.00 91.25 212 LYS A C 1
ATOM 1661 O O . LYS A 1 212 ? -13.203 12.569 31.527 1.00 91.25 212 LYS A O 1
ATOM 1666 N N . LYS A 1 213 ? -15.424 12.709 31.773 1.00 91.94 213 LYS A N 1
ATOM 1667 C CA . LYS A 1 213 ? -15.377 13.577 32.972 1.00 91.94 213 LYS A CA 1
ATOM 1668 C C . LYS A 1 213 ? -14.757 12.908 34.199 1.00 91.94 213 LYS A C 1
ATOM 1670 O O . LYS A 1 213 ? -14.322 13.606 35.106 1.00 91.94 213 LYS A O 1
ATOM 1675 N N . GLN A 1 214 ? -14.764 11.579 34.255 1.00 91.31 214 GLN A N 1
ATOM 1676 C CA . GLN A 1 214 ? -14.247 10.791 35.374 1.00 91.31 214 GLN A CA 1
ATOM 1677 C C . GLN A 1 214 ? -13.034 9.945 34.963 1.00 91.31 214 GLN A C 1
ATOM 1679 O O . GLN A 1 214 ? -12.723 8.971 35.645 1.00 91.31 214 GLN A O 1
ATOM 1684 N N . LYS A 1 215 ? -12.335 10.308 33.876 1.00 89.44 215 LYS A N 1
ATOM 1685 C CA . LYS A 1 215 ? -11.266 9.488 33.288 1.00 89.44 215 LYS A CA 1
ATOM 1686 C C . LYS A 1 215 ? -10.163 9.123 34.285 1.00 89.44 215 LYS A C 1
ATOM 1688 O O . LYS A 1 215 ? -9.797 7.958 34.377 1.00 89.44 215 LYS A O 1
ATOM 1693 N N . GLU A 1 216 ? -9.739 10.068 35.126 1.00 88.00 216 GLU A N 1
ATOM 1694 C CA . GLU A 1 216 ? -8.744 9.829 36.185 1.00 88.00 216 GLU A CA 1
ATOM 1695 C C . GLU A 1 216 ? -9.237 8.824 37.236 1.00 88.00 216 GLU A C 1
ATOM 1697 O O . GLU A 1 216 ? -8.495 7.944 37.665 1.00 88.00 216 GLU A O 1
ATOM 1702 N N . ARG A 1 217 ? -10.518 8.906 37.620 1.00 88.31 217 ARG A N 1
ATOM 1703 C CA . ARG A 1 217 ? -11.131 8.003 38.606 1.00 88.31 217 ARG A CA 1
ATOM 1704 C C . ARG A 1 217 ? -11.150 6.555 38.118 1.00 88.31 217 ARG A C 1
ATOM 1706 O O . ARG A 1 217 ? -11.032 5.648 38.934 1.00 88.31 217 ARG A O 1
ATOM 1713 N N . PHE A 1 218 ? -11.326 6.354 36.814 1.00 86.94 218 PHE A N 1
ATOM 1714 C CA . PHE A 1 218 ? -11.372 5.036 36.180 1.00 86.94 218 PHE A CA 1
ATOM 1715 C C . PHE A 1 218 ? -10.015 4.564 35.649 1.00 86.94 218 PHE A C 1
ATOM 1717 O O . PHE A 1 218 ? -9.958 3.536 34.980 1.00 86.94 218 PHE A O 1
ATOM 1724 N N . GLY A 1 219 ? -8.927 5.288 35.942 1.00 84.88 219 GLY A N 1
ATOM 1725 C CA . GLY A 1 219 ? -7.583 4.925 35.487 1.00 84.88 219 GLY A CA 1
ATOM 1726 C C . GLY A 1 219 ? -7.375 5.055 33.975 1.00 84.88 219 GLY A C 1
ATOM 1727 O O . GLY A 1 219 ? -6.421 4.500 33.447 1.00 84.88 219 GLY A O 1
ATOM 1728 N N . LEU A 1 220 ? -8.235 5.796 33.269 1.00 87.25 220 LEU A N 1
ATOM 1729 C CA . LEU A 1 220 ? -8.181 5.975 31.816 1.00 87.25 220 LEU A CA 1
ATOM 1730 C C . LEU A 1 220 ? -7.227 7.121 31.443 1.00 87.25 220 LEU A C 1
ATOM 1732 O O . LEU A 1 220 ? -7.638 8.159 30.911 1.00 87.25 220 LEU A O 1
ATOM 1736 N N . MET A 1 221 ? -5.944 6.938 31.752 1.00 84.31 221 MET A N 1
ATOM 1737 C CA . MET A 1 221 ? -4.872 7.920 31.534 1.00 84.31 221 MET A CA 1
ATOM 1738 C C . MET A 1 221 ? -4.362 7.897 30.084 1.00 84.31 221 MET A C 1
ATOM 1740 O O . MET A 1 221 ? -3.171 7.754 29.826 1.00 84.31 221 MET A O 1
ATOM 1744 N N . LEU A 1 222 ? -5.289 8.008 29.133 1.00 85.62 222 LEU A N 1
ATOM 1745 C CA . LEU A 1 222 ? -4.995 8.059 27.701 1.00 85.62 222 LEU A CA 1
ATOM 1746 C C . LEU A 1 222 ? -4.505 9.455 27.290 1.00 85.62 222 LEU A C 1
ATOM 1748 O O . LEU A 1 222 ? -4.898 10.458 27.893 1.00 85.62 222 LEU A O 1
ATOM 1752 N N . ASP A 1 223 ? -3.706 9.513 26.223 1.00 86.06 223 ASP A N 1
ATOM 1753 C CA . ASP A 1 223 ? -3.267 10.768 25.604 1.00 86.06 223 ASP A CA 1
ATOM 1754 C C . ASP A 1 223 ? -4.459 11.647 25.168 1.00 86.06 223 ASP A C 1
ATOM 1756 O O . ASP A 1 223 ? -5.499 11.147 24.725 1.00 86.06 223 ASP A O 1
ATOM 1760 N N . GLU A 1 224 ? -4.321 12.973 25.273 1.00 86.75 224 GLU A N 1
ATOM 1761 C CA . GLU A 1 224 ? -5.405 13.909 24.928 1.00 86.75 224 GLU A CA 1
ATOM 1762 C C . GLU A 1 224 ? -5.772 13.870 23.437 1.00 86.75 224 GLU A C 1
ATOM 1764 O O . GLU A 1 224 ? -6.925 14.129 23.079 1.00 86.75 224 GLU A O 1
ATOM 1769 N N . THR A 1 225 ? -4.837 13.494 22.561 1.00 87.62 225 THR A N 1
ATOM 1770 C CA . THR A 1 225 ? -5.112 13.298 21.131 1.00 87.62 225 THR A CA 1
ATOM 1771 C C . THR A 1 225 ? -6.074 12.132 20.933 1.00 87.62 225 THR A C 1
ATOM 1773 O O . THR A 1 225 ? -7.041 12.258 20.184 1.00 87.62 225 THR A O 1
ATOM 1776 N N . LEU A 1 226 ? -5.869 11.016 21.645 1.00 88.56 226 LEU A N 1
ATOM 1777 C CA . LEU A 1 226 ? -6.777 9.865 21.595 1.00 88.56 226 LEU A CA 1
ATOM 1778 C C . LEU A 1 226 ? -8.162 10.226 22.135 1.00 88.56 226 LEU A C 1
ATOM 1780 O O . LEU A 1 226 ? -9.170 9.884 21.518 1.00 88.56 226 LEU A O 1
ATOM 1784 N N . TRP A 1 227 ? -8.225 10.967 23.244 1.00 91.38 227 TRP A N 1
ATOM 1785 C CA . TRP A 1 227 ? -9.496 11.469 23.770 1.00 91.38 227 TRP A CA 1
ATOM 1786 C C . TRP A 1 227 ? -10.240 12.356 22.776 1.00 91.38 227 TRP A C 1
ATOM 1788 O O . TRP A 1 227 ? -11.455 12.215 22.633 1.00 91.38 227 TRP A O 1
ATOM 1798 N N . SER A 1 228 ? -9.519 13.244 22.093 1.00 91.50 228 SER A N 1
ATOM 1799 C CA . SER A 1 228 ? -10.099 14.168 21.119 1.00 91.50 228 SER A CA 1
ATOM 1800 C C . SER A 1 228 ? -10.670 13.420 19.912 1.00 91.50 228 SER A C 1
ATOM 1802 O O . SER A 1 228 ? -11.813 13.666 19.537 1.00 91.50 228 SER A O 1
ATOM 1804 N N . ARG A 1 229 ? -9.934 12.438 19.370 1.00 92.50 229 ARG A N 1
ATOM 1805 C CA . ARG A 1 229 ? -10.407 11.600 18.250 1.00 92.50 229 ARG A CA 1
ATOM 1806 C C . ARG A 1 229 ? -11.640 10.779 18.622 1.00 92.50 229 ARG A C 1
ATOM 1808 O O . ARG A 1 229 ? -12.615 10.740 17.878 1.00 92.50 229 ARG A O 1
ATOM 1815 N N . MET A 1 230 ? -11.638 10.159 19.805 1.00 94.31 230 MET A N 1
ATOM 1816 C CA . MET A 1 230 ? -12.808 9.416 20.281 1.00 94.31 230 MET A CA 1
ATOM 1817 C C . MET A 1 230 ? -14.040 10.311 20.448 1.00 94.31 230 MET A C 1
ATOM 1819 O O . MET A 1 230 ? -15.152 9.909 20.110 1.00 94.31 230 MET A O 1
ATOM 1823 N N . GLU A 1 231 ? -13.856 11.516 20.987 1.00 93.81 231 GLU A N 1
ATOM 1824 C CA . GLU A 1 231 ? -14.946 12.472 21.161 1.00 93.81 231 GLU A CA 1
ATOM 1825 C C . GLU A 1 231 ? -15.512 12.942 19.819 1.00 93.81 231 GLU A C 1
ATOM 1827 O O . GLU A 1 231 ? -16.731 13.025 19.681 1.00 93.81 231 GLU A O 1
ATOM 1832 N N . GLU A 1 232 ? -14.661 13.194 18.826 1.00 92.88 232 GLU A N 1
ATOM 1833 C CA . GLU A 1 232 ? -15.089 13.561 17.476 1.00 92.88 232 GLU A CA 1
ATOM 1834 C C . GLU A 1 232 ? -16.010 12.490 16.871 1.00 92.88 232 GLU A C 1
ATOM 1836 O O . GLU A 1 232 ? -17.130 12.795 16.449 1.00 92.88 232 GLU A O 1
ATOM 1841 N N . ILE A 1 233 ? -15.598 11.219 16.938 1.00 92.38 233 ILE A N 1
ATOM 1842 C CA . ILE A 1 233 ? -16.399 10.075 16.476 1.00 92.38 233 ILE A CA 1
ATOM 1843 C C . ILE A 1 233 ? -17.714 9.971 17.260 1.00 92.38 233 ILE A C 1
ATOM 1845 O O . ILE A 1 233 ? -18.789 9.809 16.676 1.00 92.38 233 ILE A O 1
ATOM 1849 N N . TYR A 1 234 ? -17.658 10.096 18.588 1.00 91.56 234 TYR A N 1
ATOM 1850 C CA . TYR A 1 234 ? -18.840 9.986 19.441 1.00 91.56 234 TYR A CA 1
ATOM 1851 C C . TYR A 1 234 ? -19.861 11.106 19.176 1.00 91.56 234 TYR A C 1
ATOM 1853 O O . TYR A 1 234 ? -21.067 10.850 19.094 1.00 91.56 234 TYR A O 1
ATOM 1861 N N . ILE A 1 235 ? -19.402 12.349 19.000 1.00 89.25 235 ILE A N 1
ATOM 1862 C CA . ILE A 1 235 ? -20.262 13.503 18.708 1.00 89.25 235 ILE A CA 1
ATOM 1863 C C . ILE A 1 235 ? -20.864 13.400 17.304 1.00 89.25 235 ILE A C 1
ATOM 1865 O O . ILE A 1 235 ? -22.022 13.796 17.118 1.00 89.25 235 ILE A O 1
ATOM 1869 N N . ARG A 1 236 ? -20.145 12.812 16.336 1.00 87.19 236 ARG A N 1
ATOM 1870 C CA . ARG A 1 236 ? -20.631 12.610 14.961 1.00 87.19 236 ARG A CA 1
ATOM 1871 C C . ARG A 1 236 ? -21.969 11.869 14.919 1.00 87.19 236 ARG A C 1
ATOM 1873 O O . ARG A 1 236 ? -22.826 12.227 14.114 1.00 87.19 236 ARG A O 1
ATOM 1880 N N . ARG A 1 237 ? -22.230 10.941 15.851 1.00 84.31 237 ARG A N 1
ATOM 1881 C CA . ARG A 1 237 ? -23.538 10.262 16.002 1.00 84.31 237 ARG A CA 1
ATOM 1882 C C . ARG A 1 237 ? -24.713 11.225 16.186 1.00 84.31 237 ARG A C 1
ATOM 1884 O O . ARG A 1 237 ? -25.818 10.943 15.730 1.00 84.31 237 ARG A O 1
ATOM 1891 N N . ASN A 1 238 ? -24.501 12.346 16.868 1.00 80.19 238 ASN A N 1
ATOM 1892 C CA . ASN A 1 238 ? -25.561 13.318 17.142 1.00 80.19 238 ASN A CA 1
ATOM 1893 C C . ASN A 1 238 ? -25.761 14.306 15.980 1.00 80.19 238 ASN A C 1
ATOM 1895 O O . ASN A 1 238 ? -26.793 14.969 15.917 1.00 80.19 238 ASN A O 1
ATOM 1899 N N . GLN A 1 239 ? -24.774 14.420 15.090 1.00 81.00 239 GLN A N 1
ATOM 1900 C CA . GLN A 1 239 ? -24.787 15.337 13.951 1.00 81.00 239 GLN A CA 1
ATOM 1901 C C . GLN A 1 239 ? -25.245 14.646 12.665 1.00 81.00 239 GLN A C 1
ATOM 1903 O O . GLN A 1 239 ? -25.883 15.273 11.820 1.00 81.00 239 GLN A O 1
ATOM 1908 N N . PHE A 1 240 ? -24.932 13.359 12.517 1.00 80.94 240 PHE A N 1
ATOM 1909 C CA . PHE A 1 240 ? -25.219 12.616 11.303 1.00 80.94 240 PHE A CA 1
ATOM 1910 C C . PHE A 1 240 ? -26.697 12.196 11.235 1.00 80.94 240 PHE A C 1
ATOM 1912 O O . PHE A 1 240 ? -27.226 11.626 12.203 1.00 80.94 240 PHE A O 1
ATOM 1919 N N . PRO A 1 241 ? -27.389 12.445 10.107 1.00 71.50 241 PRO A N 1
ATOM 1920 C CA . PRO A 1 241 ? -28.757 11.984 9.929 1.00 71.50 241 PRO A CA 1
ATOM 1921 C C . PRO A 1 241 ? -28.867 10.467 10.127 1.00 71.50 241 PRO A C 1
ATOM 1923 O O . PRO A 1 241 ? -27.988 9.720 9.725 1.00 71.50 241 PRO A O 1
ATOM 1926 N N . LEU A 1 242 ? -29.946 10.007 10.765 1.00 76.69 242 LEU A N 1
ATOM 1927 C CA . LEU A 1 242 ? -30.232 8.590 11.061 1.00 76.69 242 LEU A CA 1
ATOM 1928 C C . LEU A 1 242 ? -29.354 7.901 12.130 1.00 76.69 242 LEU A C 1
ATOM 1930 O O . LEU A 1 242 ? -29.790 6.886 12.660 1.00 76.69 242 LEU A O 1
ATOM 1934 N N . ALA A 1 243 ? -28.204 8.450 12.540 1.00 77.12 243 ALA A N 1
ATOM 1935 C CA . ALA A 1 243 ? -27.313 7.785 13.510 1.00 77.12 243 ALA A CA 1
ATOM 1936 C C . ALA A 1 243 ? -27.769 7.884 14.986 1.00 77.12 243 ALA A C 1
ATOM 1938 O O . ALA A 1 243 ? -27.485 7.002 15.801 1.00 77.12 243 ALA A O 1
ATOM 1939 N N . GLY A 1 244 ? -28.451 8.972 15.362 1.00 63.56 244 GLY A N 1
ATOM 1940 C CA . GLY A 1 244 ? -28.821 9.251 16.760 1.00 63.56 244 GLY A CA 1
ATOM 1941 C C . GLY A 1 244 ? -30.316 9.131 17.069 1.00 63.56 244 GLY A C 1
ATOM 1942 O O . GLY A 1 244 ? -30.722 8.354 17.930 1.00 63.56 244 GLY A O 1
ATOM 1943 N N . HIS A 1 245 ? -31.143 9.929 16.389 1.00 67.12 245 HIS A N 1
ATOM 1944 C CA . HIS A 1 245 ? -32.553 10.140 16.756 1.00 67.12 245 HIS A CA 1
ATOM 1945 C C . HIS A 1 245 ? -33.542 9.936 15.597 1.00 67.12 245 HIS A C 1
ATOM 1947 O O . HIS A 1 245 ? -34.664 10.428 15.663 1.00 67.12 245 HIS A O 1
ATOM 1953 N N . GLY A 1 246 ? -33.141 9.225 14.535 1.00 61.72 246 GLY A N 1
ATOM 1954 C CA . GLY A 1 246 ? -34.033 8.935 13.405 1.00 61.72 246 GLY A CA 1
ATOM 1955 C C . GLY A 1 246 ? -34.450 10.188 12.629 1.00 61.72 246 GLY A C 1
ATOM 1956 O O . GLY A 1 246 ? -35.637 10.442 12.441 1.00 61.72 246 GLY A O 1
ATOM 1957 N N . SER A 1 247 ? -33.468 10.994 12.211 1.00 72.25 247 SER A N 1
ATOM 1958 C CA . SER A 1 247 ? -33.699 12.145 11.324 1.00 72.25 247 SER A CA 1
ATOM 1959 C C . SER A 1 247 ? -34.325 11.702 9.997 1.00 72.25 247 SER A C 1
ATOM 1961 O O . SER A 1 247 ? -34.001 10.637 9.492 1.00 72.25 247 SER A O 1
ATOM 1963 N N . ASN A 1 248 ? -35.179 12.527 9.397 1.00 65.81 248 ASN A N 1
ATOM 1964 C CA . ASN A 1 248 ? -35.729 12.292 8.057 1.00 65.81 248 ASN A CA 1
ATOM 1965 C C . ASN A 1 248 ? -34.845 12.863 6.929 1.00 65.81 248 ASN A C 1
ATOM 1967 O O . ASN A 1 248 ? -35.262 12.882 5.772 1.00 65.81 248 ASN A O 1
ATOM 1971 N N . VAL A 1 249 ? -33.652 13.359 7.266 1.00 74.81 249 VAL A N 1
ATOM 1972 C CA . VAL A 1 249 ? -32.668 13.863 6.305 1.00 74.81 249 VAL A CA 1
ATOM 1973 C C . VAL A 1 249 ? -31.887 12.684 5.727 1.00 74.81 249 VAL A C 1
ATOM 1975 O O . VAL A 1 249 ? -31.385 11.848 6.475 1.00 74.81 249 VAL A O 1
ATOM 1978 N N . VAL A 1 250 ? -31.779 12.623 4.399 1.00 67.44 250 VAL A N 1
ATOM 1979 C CA . VAL A 1 250 ? -30.902 11.660 3.721 1.00 67.44 250 VAL A CA 1
ATOM 1980 C C . VAL A 1 250 ? -29.456 12.116 3.940 1.00 67.44 250 VAL A C 1
ATOM 1982 O O . VAL A 1 250 ? -29.150 13.263 3.605 1.00 67.44 250 VAL A O 1
ATOM 1985 N N . PRO A 1 251 ? -28.584 11.288 4.535 1.00 71.75 251 PRO A N 1
ATOM 1986 C CA . PRO A 1 251 ? -27.193 11.658 4.724 1.00 71.75 251 PRO A CA 1
ATOM 1987 C C . PRO A 1 251 ? -26.461 11.727 3.382 1.00 71.75 251 PRO A C 1
ATOM 1989 O O . PRO A 1 251 ? -26.580 10.813 2.570 1.00 71.75 251 PRO A O 1
ATOM 1992 N N . ASP A 1 252 ? -25.685 12.789 3.186 1.00 76.06 252 ASP A N 1
ATOM 1993 C CA . ASP A 1 252 ? -24.658 12.853 2.148 1.00 76.06 252 ASP A CA 1
ATOM 1994 C C . ASP A 1 252 ? -23.341 12.397 2.783 1.00 76.06 252 ASP A C 1
ATOM 1996 O O . ASP A 1 252 ? -22.872 13.002 3.753 1.00 76.06 252 ASP A O 1
ATOM 2000 N N . ALA A 1 253 ? -22.819 11.261 2.333 1.00 82.06 253 ALA A N 1
ATOM 2001 C CA . ALA A 1 253 ? -21.647 10.620 2.912 1.00 82.06 253 ALA A CA 1
ATOM 2002 C C . ALA A 1 253 ? -20.787 10.004 1.817 1.00 82.06 253 ALA A C 1
ATOM 2004 O O . ALA A 1 253 ? -21.277 9.220 1.005 1.00 82.06 253 ALA A O 1
ATOM 2005 N N . ASP A 1 254 ? -19.500 10.339 1.842 1.00 87.25 254 ASP A N 1
ATOM 2006 C CA . ASP A 1 254 ? -18.489 9.713 1.001 1.00 87.25 254 ASP A CA 1
ATOM 2007 C C . ASP A 1 254 ? -18.156 8.313 1.560 1.00 87.25 254 ASP A C 1
ATOM 2009 O O . ASP A 1 254 ? -17.790 8.201 2.738 1.00 87.25 254 ASP A O 1
ATOM 2013 N N . PRO A 1 255 ? -18.272 7.234 0.761 1.00 84.88 255 PRO A N 1
ATOM 2014 C CA . PRO A 1 255 ? -17.851 5.895 1.168 1.00 84.88 255 PRO A CA 1
ATOM 2015 C C . PRO A 1 255 ? -16.413 5.838 1.696 1.00 84.88 255 PRO A C 1
ATOM 2017 O O . PRO A 1 255 ? -16.144 5.093 2.640 1.00 84.88 255 PRO A O 1
ATOM 2020 N N . LEU A 1 256 ? -15.499 6.648 1.148 1.00 82.75 256 LEU A N 1
ATOM 2021 C CA . LEU A 1 256 ? -14.110 6.689 1.603 1.00 82.75 256 LEU A CA 1
ATOM 2022 C C . LEU A 1 256 ? -13.999 7.255 3.029 1.00 82.75 256 LEU A C 1
ATOM 2024 O O . LEU A 1 256 ? -13.309 6.678 3.870 1.00 82.75 256 LEU A O 1
ATOM 2028 N N . ASP A 1 257 ? -14.743 8.318 3.345 1.00 88.00 257 ASP A N 1
ATOM 2029 C CA . ASP A 1 257 ? -14.811 8.871 4.706 1.00 88.00 257 ASP A CA 1
ATOM 2030 C C . ASP A 1 257 ? -15.386 7.859 5.708 1.00 88.00 257 ASP A C 1
ATOM 2032 O O . ASP A 1 257 ? -14.984 7.821 6.875 1.00 88.00 257 ASP A O 1
ATOM 2036 N N . MET A 1 258 ? -16.342 7.037 5.267 1.00 92.25 258 MET A N 1
ATOM 2037 C CA . MET A 1 258 ? -16.939 5.982 6.090 1.00 92.25 258 MET A CA 1
ATOM 2038 C C . MET A 1 258 ? -15.969 4.817 6.319 1.00 92.25 258 MET A C 1
ATOM 2040 O O . MET A 1 258 ? -15.927 4.271 7.424 1.00 92.25 258 MET A O 1
ATOM 2044 N N . ALA A 1 259 ? -15.149 4.476 5.321 1.00 86.12 259 ALA A N 1
ATOM 2045 C CA . ALA A 1 259 ? -14.078 3.494 5.465 1.00 86.12 259 ALA A CA 1
ATOM 2046 C C . ALA A 1 259 ? -13.028 3.976 6.475 1.00 86.12 259 ALA A C 1
ATOM 2048 O O . ALA A 1 259 ? -12.661 3.237 7.390 1.00 86.12 259 ALA A O 1
ATOM 2049 N N . PHE A 1 260 ? -12.611 5.243 6.373 1.00 88.12 260 PHE A N 1
ATOM 2050 C CA . PHE A 1 260 ? -11.688 5.843 7.336 1.00 88.12 260 PHE A CA 1
ATOM 2051 C C . PHE A 1 260 ? -12.252 5.831 8.754 1.00 88.12 260 PHE A C 1
ATOM 2053 O O . PHE A 1 260 ? -11.540 5.443 9.674 1.00 88.12 260 PHE A O 1
ATOM 2060 N N . LEU A 1 261 ? -13.530 6.176 8.937 1.00 93.12 261 LEU A N 1
ATOM 2061 C CA . LEU A 1 261 ? -14.186 6.116 10.243 1.00 93.12 261 LEU A CA 1
ATOM 2062 C C . LEU A 1 261 ? -14.161 4.700 10.843 1.00 93.12 261 LEU A C 1
ATOM 2064 O O . LEU A 1 261 ? -13.883 4.536 12.036 1.00 93.12 261 LEU A O 1
ATOM 2068 N N . LEU A 1 262 ? -14.479 3.686 10.033 1.00 91.19 262 LEU A N 1
ATOM 2069 C CA . LEU A 1 262 ? -14.478 2.283 10.445 1.00 91.19 262 LEU A CA 1
ATOM 2070 C C . LEU A 1 262 ? -13.084 1.850 10.918 1.00 91.19 262 LEU A C 1
ATOM 2072 O O . LEU A 1 262 ? -12.937 1.330 12.028 1.00 91.19 262 LEU A O 1
ATOM 2076 N N . GLU A 1 263 ? -12.064 2.086 10.094 1.00 89.12 263 GLU A N 1
ATOM 2077 C CA . GLU A 1 263 ? -10.693 1.674 10.399 1.00 89.12 263 GLU A CA 1
ATOM 2078 C C . GLU A 1 263 ? -10.082 2.483 11.545 1.00 89.12 263 GLU A C 1
ATOM 2080 O O . GLU A 1 263 ? -9.437 1.913 12.426 1.00 89.12 263 GLU A O 1
ATOM 2085 N N . GLU A 1 264 ? -10.349 3.788 11.614 1.00 92.50 264 GLU A N 1
ATOM 2086 C CA . GLU A 1 264 ? -9.926 4.645 12.722 1.00 92.50 264 GLU A CA 1
ATOM 2087 C C . GLU A 1 264 ? -10.509 4.164 14.055 1.00 92.50 264 GLU A C 1
ATOM 2089 O O . GLU A 1 264 ? -9.783 4.053 15.047 1.00 92.50 264 GLU A O 1
ATOM 2094 N N . THR A 1 265 ? -11.799 3.820 14.080 1.00 94.62 265 THR A N 1
ATOM 2095 C CA . THR A 1 265 ? -12.465 3.323 15.292 1.00 94.62 265 THR A CA 1
ATOM 2096 C C . THR A 1 265 ? -11.824 2.020 15.776 1.00 94.62 265 THR A C 1
ATOM 2098 O O . THR A 1 265 ? -11.522 1.884 16.967 1.00 94.62 265 THR A O 1
ATOM 2101 N N . LYS A 1 266 ? -11.553 1.080 14.860 1.00 92.50 266 LYS A N 1
ATOM 2102 C CA . LYS A 1 266 ? -10.854 -0.176 15.180 1.00 92.50 266 LYS A CA 1
ATOM 2103 C C . LYS A 1 266 ? -9.425 0.083 15.666 1.00 92.50 266 LYS A C 1
ATOM 2105 O O . LYS A 1 266 ? -9.010 -0.485 16.674 1.00 92.50 266 LYS A O 1
ATOM 2110 N N . ALA A 1 267 ? -8.685 0.977 15.013 1.00 88.81 267 ALA A N 1
ATOM 2111 C CA . ALA A 1 267 ? -7.313 1.318 15.393 1.00 88.81 267 ALA A CA 1
ATOM 2112 C C . ALA A 1 267 ? -7.221 1.924 16.806 1.00 88.81 267 ALA A C 1
ATOM 2114 O O . ALA A 1 267 ? -6.350 1.537 17.593 1.00 88.81 267 ALA A O 1
ATOM 2115 N N . ILE A 1 268 ? -8.148 2.824 17.157 1.00 91.12 268 ILE A N 1
ATOM 2116 C CA . ILE A 1 268 ? -8.275 3.369 18.518 1.00 91.12 268 ILE A CA 1
ATOM 2117 C C . ILE A 1 268 ? -8.535 2.239 19.520 1.00 91.12 268 ILE A C 1
ATOM 2119 O O . ILE A 1 268 ? -7.859 2.167 20.547 1.00 91.12 268 ILE A O 1
ATOM 2123 N N . GLY A 1 269 ? -9.469 1.337 19.199 1.00 90.25 269 GLY A N 1
ATOM 2124 C CA . GLY A 1 269 ? -9.777 0.155 20.005 1.00 90.25 269 GLY A CA 1
ATOM 2125 C C . GLY A 1 269 ? -8.546 -0.679 20.334 1.00 90.25 269 GLY A C 1
ATOM 2126 O O . GLY A 1 269 ? -8.252 -0.920 21.505 1.00 90.25 269 GLY A O 1
ATOM 2127 N N . ARG A 1 270 ? -7.793 -1.058 19.298 1.00 87.19 270 ARG A N 1
ATOM 2128 C CA . ARG A 1 270 ? -6.561 -1.847 19.435 1.00 87.19 270 ARG A CA 1
ATOM 2129 C C . ARG A 1 270 ? -5.532 -1.132 20.298 1.00 87.19 270 ARG A C 1
ATOM 2131 O O . ARG A 1 270 ? -4.940 -1.740 21.182 1.00 87.19 270 ARG A O 1
ATOM 2138 N N . THR A 1 271 ? -5.352 0.167 20.075 1.00 85.38 271 THR A N 1
ATOM 2139 C CA . THR A 1 271 ? -4.380 0.972 20.822 1.00 85.38 271 THR A CA 1
ATOM 2140 C C . THR A 1 271 ? -4.714 0.991 22.312 1.00 85.38 271 THR A C 1
ATOM 2142 O O . THR A 1 271 ? -3.845 0.720 23.135 1.00 85.38 271 THR A O 1
ATOM 2145 N N . ILE A 1 272 ? -5.973 1.255 22.671 1.00 86.94 272 ILE A N 1
ATOM 2146 C CA . ILE A 1 272 ? -6.393 1.324 24.076 1.00 86.94 272 ILE A CA 1
ATOM 2147 C C . ILE A 1 272 ? -6.248 -0.034 24.763 1.00 86.94 272 ILE A C 1
ATOM 2149 O O . ILE A 1 272 ? -5.686 -0.090 25.853 1.00 86.94 272 ILE A O 1
ATOM 2153 N N . LEU A 1 273 ? -6.690 -1.127 24.135 1.00 85.31 273 LEU A N 1
ATOM 2154 C CA . LEU A 1 273 ? -6.552 -2.457 24.733 1.00 85.31 273 LEU A CA 1
ATOM 2155 C C . LEU A 1 273 ? -5.080 -2.829 24.954 1.00 85.31 273 LEU A C 1
ATOM 2157 O O . LEU A 1 273 ? -4.728 -3.258 26.051 1.00 85.31 273 LEU A O 1
ATOM 2161 N N . LYS A 1 274 ? -4.195 -2.565 23.983 1.00 80.12 274 LYS A N 1
ATOM 2162 C CA . LYS A 1 274 ? -2.751 -2.805 24.152 1.00 80.12 274 LYS A CA 1
ATOM 2163 C C . LYS A 1 274 ? -2.150 -2.009 25.312 1.00 80.12 274 LYS A C 1
ATOM 2165 O O . LYS A 1 274 ? -1.341 -2.553 26.052 1.00 80.12 274 LYS A O 1
ATOM 2170 N N . TYR A 1 275 ? -2.551 -0.751 25.498 1.00 74.75 275 TYR A N 1
ATOM 2171 C CA . TYR A 1 275 ? -2.069 0.068 26.617 1.00 74.75 275 TYR A CA 1
ATOM 2172 C C . TYR A 1 275 ? -2.557 -0.413 27.986 1.00 74.75 275 TYR A C 1
ATOM 2174 O O . TYR A 1 275 ? -1.878 -0.175 28.979 1.00 74.75 275 TYR A O 1
ATOM 2182 N N . MET A 1 276 ? -3.728 -1.048 28.052 1.00 69.69 276 MET A N 1
ATOM 2183 C CA . MET A 1 276 ? -4.358 -1.432 29.320 1.00 69.69 276 MET A CA 1
ATOM 2184 C C . MET A 1 276 ? -4.043 -2.873 29.750 1.00 69.69 276 MET A C 1
ATOM 2186 O O . MET A 1 276 ? -4.244 -3.206 30.916 1.00 69.69 276 MET A O 1
ATOM 2190 N N . HIS A 1 277 ? -3.549 -3.715 28.837 1.00 62.03 277 HIS A N 1
ATOM 2191 C CA . HIS A 1 277 ? -3.096 -5.085 29.121 1.00 62.03 277 HIS A CA 1
ATOM 2192 C C . HIS A 1 277 ? -1.579 -5.207 29.390 1.00 62.03 277 HIS A C 1
ATOM 2194 O O . HIS A 1 277 ? -1.095 -6.320 29.604 1.00 62.03 277 HIS A O 1
ATOM 2200 N N . GLN A 1 278 ? -0.841 -4.089 29.406 1.00 48.91 278 GLN A N 1
ATOM 2201 C CA . GLN A 1 278 ? 0.558 -3.994 29.861 1.00 48.91 278 GLN A CA 1
ATOM 2202 C C . GLN A 1 278 ? 0.641 -3.628 31.346 1.00 48.91 278 GLN A C 1
ATOM 2204 O O . GLN A 1 278 ? 1.546 -4.165 32.026 1.00 48.91 278 GLN A O 1
#

pLDDT: mean 86.93, std 11.16, range [31.42, 97.12]

Foldseek 3Di:
DPDFPFEDPVRLVVQQPAAFDPVLQLVVLVLLLVLLVVPAPDLLSSLVVLLVLLQLLCVLVVHDRDDDDADPVRDDDPVSSVVSSVVSSCSRVVDTPSSNQSSVLVCVVVVSDDQVVSQVSCVVRVHQWHWDQDPVRGIHIDGPPPVVPPPPVLVLVVPDPLVVLLVQLVVCLVVVVLLSNLLSLLVNLLVLLLVLFCCNVVSVPDHLVRCVVCVVVRVVPDDVVLVVVSVVSNVVQVVAANNPDNHPDDGDDDSVVSVCSSVVSSVSSSVSSVVSVD

Sequence (278 aa):
MEYPVYLDQKTSSALEFEALSDGAAIYLARKLAATISATSSSVYSALRRKNRILNESFLIKNESIYVLESDSWGEYSAEEIAWHDSVFGNIFRNLDASQAAELACYCLSINELDLDDLNTLLAKAGCSFRLETNENGYLTAVLIEDGLIENDEDGFEQTETLPILVQRMENAYTKEDWGQLIHSAASFLESLLKESASDSEKARGMTFDKMKKQKERFGLMLDETLWSRMEEIYIRRNQFPLAGHGSNVVPDADPLDMAFLLEETKAIGRTILKYMHQ

S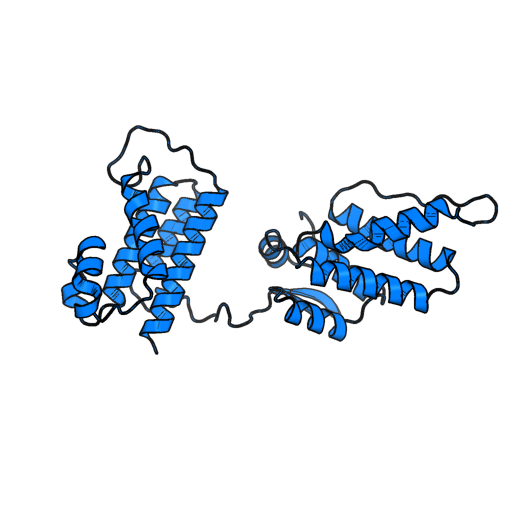econdary structure (DSSP, 8-state):
--S-SSS-HHHHHHHTT-B--HHHHHHHHHHHHHHHHHH-SSHHHHHHHHHHHHHHHHHHTTPPPP-----TTS---HHHHHHHHHHHTTTTTTSBHHHHHHHHHHHHHTTSS-HHHHHHHHHHHT-SEEEEE-TTS-EEEEE---GGG--S--GGGGSSSHHHHHHHHHHHHHTT-HHHHHHHHHHHHHHHHHHSSTTHHHHTT--HHHHHHTTTTTT----HHHHHHHHHHHHHHHHSTTTSS--SSPP---HHHHHHHHHHHHHHHHHHHHHH--

Radius of gyration: 25.35 Å; chains: 1; bounding box: 62×40×80 Å